Protein AF-A0A7S3SAH2-F1 (afdb_monomer)

Radius of gyration: 28.27 Å; Cα contacts (8 Å, |Δi|>4): 265; chains: 1; bounding box: 80×84×64 Å

pLDDT: mean 71.27, std 22.61, range [25.3, 98.31]

Foldseek 3Di:
DDDDDDDDPDPVPQQPQDAEEDQDVVVVVVCVVSNHHYDHDDPLDLVVCVVVVNQADQAAEAEDPDLVCQLVSLLSVCVSHVPHAYEYEDQALVSFVSSVVSPHPGYDHPVLVVQLVVCVVVVNPSDCVSSVVVSVVRDDDDDPDDDDDDDDDDDDDDDQDAPPDDPVVLCVLCVVLVHDSVVLSVVVVVLVVLVADPVQKRALVSVLVVCCVVVVDHDPVVVSVVVCVQQVPPPPRIHHSSSSCNVVSVVVVVVPDDDDDPDDDPDPDDDDDDDDDDDDD

Secondary structure (DSSP, 8-state):
------S---GGGTTTT--EEES-HHHHHHHHHTT--EEES-TT-HHHHHHTT-SS-S-EEE--SSHHHHHHHHHHHHHH-TTS-EEEEESSGGGHHHHHHTT-SEEEEHHHHHHHHHHHHTTS---HHHHHHHHHHTSPPPPP-------------------SS-HHHHHHHHHHHT--HHHHHHHHHHHHHT---TTSEEEHHHHHHHHHHHH-S---HHHHHHHHHHH-SSSSSEEEHHHHHHHHHHHHHHHSS------PPPP--------------

Nearest PDB structures (foldseek):
  3fwz-assembly1_B  TM=8.556E-01  e=2.792E-05  Escherichia coli K-12
  3l9x-assembly1_B  TM=7.958E-01  e=1.637E-05  Escherichia coli K-12
  3l9w-assembly1_B  TM=7.957E-01  e=4.230E-05  Escherichia coli K-12
  2fy8-assembly1_B  TM=7.472E-01  e=1.386E-04  Methanothermobacter thermautotrophicus
  2aef-assembly1_A  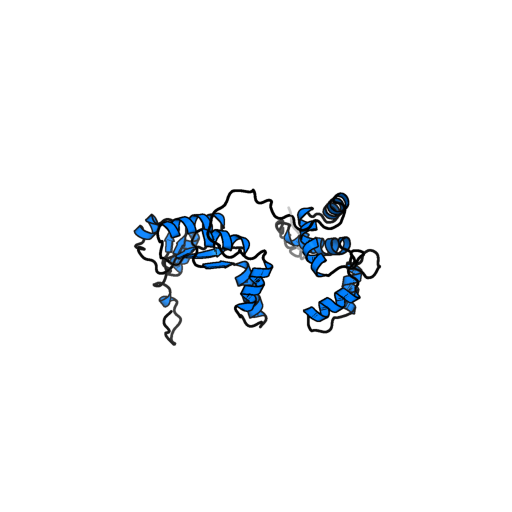TM=7.633E-01  e=3.581E-04  Methanothermobacter thermautotrophicus

Sequence (281 aa):
FAEEEEGGGGLAGWGTQFIAFDRNPSRIAVGLAKQVRVVY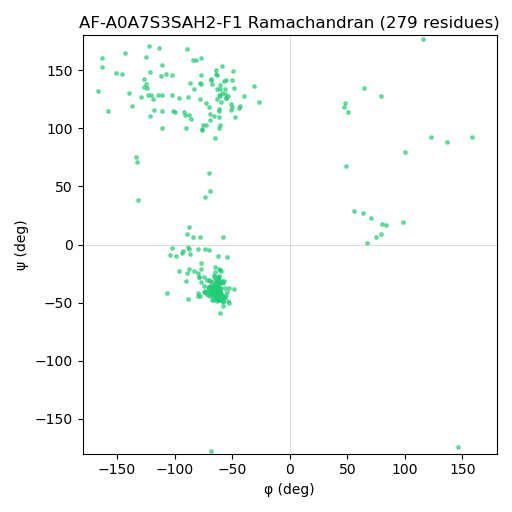GDGASPELLRAAGIVRPRAIVVTYANDKRCLESTERLRDAFPDVPIFVRARTALDAAPLMRAGATEVVVEAVEAAVRFASLLGSGGDGRARALLLRLQGPAPAPASAGGGRSRGVERGAGTLPPYPRAELEALAAQCGVTLADVCALYDGFAILEPNEDGEVGLGAIREKLSRVSGAPIDEAALEQWMAEADSDGDRSLSFFEYVRVESVLYAAEGSAPAAVAVPPSSATRREEAVQSTEP

Mean predicted aligned error: 18.2 Å

Structure (mmCIF, N/CA/C/O backbone):
data_AF-A0A7S3SAH2-F1
#
_entry.id   AF-A0A7S3SAH2-F1
#
loop_
_atom_site.group_PDB
_atom_site.id
_atom_site.type_symbol
_atom_site.label_atom_id
_atom_site.label_alt_id
_atom_site.label_comp_id
_atom_site.label_asym_id
_atom_site.label_entity_id
_atom_site.label_seq_id
_atom_site.pdbx_PDB_ins_code
_atom_site.Cartn_x
_atom_site.Cartn_y
_atom_site.Cartn_z
_atom_site.occupancy
_atom_site.B_iso_or_equiv
_atom_site.auth_seq_id
_atom_site.auth_comp_id
_atom_site.auth_asym_id
_atom_site.auth_atom_id
_atom_site.pdbx_PDB_model_num
ATOM 1 N N . PHE A 1 1 ? -20.136 11.330 3.770 1.00 26.58 1 PHE A N 1
ATOM 2 C CA . PHE A 1 1 ? -20.469 11.887 2.457 1.00 26.58 1 PHE A CA 1
ATOM 3 C C . PHE A 1 1 ? -21.973 12.037 2.389 1.00 26.58 1 PHE A C 1
ATOM 5 O O . PHE A 1 1 ? -22.676 11.059 2.185 1.00 26.58 1 PHE A O 1
ATOM 12 N N . ALA A 1 2 ? -22.434 13.231 2.733 1.00 25.30 2 ALA A N 1
ATOM 13 C CA . ALA A 1 2 ? -23.717 13.787 2.339 1.00 25.30 2 ALA A CA 1
ATOM 14 C C . ALA A 1 2 ? -23.347 15.142 1.721 1.00 25.30 2 ALA A C 1
ATOM 16 O O . ALA A 1 2 ? -22.425 15.790 2.226 1.00 25.30 2 ALA A O 1
ATOM 17 N N . GLU A 1 3 ? -23.948 15.455 0.581 1.00 39.16 3 GLU A N 1
ATOM 18 C CA . GLU A 1 3 ? -23.735 16.691 -0.168 1.00 39.16 3 GLU A CA 1
ATOM 19 C C . GLU A 1 3 ? -24.181 17.896 0.662 1.00 39.16 3 GLU A C 1
ATOM 21 O O . GLU A 1 3 ? -25.278 17.880 1.212 1.00 39.16 3 GLU A O 1
ATOM 26 N N . GLU A 1 4 ? -23.352 18.936 0.714 1.00 39.00 4 GLU A N 1
ATOM 27 C CA . GLU A 1 4 ? -23.806 20.307 0.942 1.00 39.00 4 GLU A CA 1
ATOM 28 C C . GLU A 1 4 ? -23.046 21.218 -0.030 1.00 39.00 4 GLU A C 1
ATOM 30 O O . GLU A 1 4 ? -21.811 21.255 -0.043 1.00 39.00 4 GLU A O 1
ATOM 35 N N . GLU A 1 5 ? -23.819 21.886 -0.888 1.00 41.16 5 GLU A N 1
ATOM 36 C CA . GLU A 1 5 ? -23.397 22.960 -1.782 1.00 41.16 5 GLU A CA 1
ATOM 37 C C . GLU A 1 5 ? -23.017 24.228 -0.999 1.00 41.16 5 GLU A C 1
ATOM 39 O O . GLU A 1 5 ? -23.665 24.603 -0.027 1.00 41.16 5 GLU A O 1
ATOM 44 N N . GLU A 1 6 ? -21.966 24.871 -1.512 1.00 44.59 6 GLU A N 1
ATOM 45 C CA . GLU A 1 6 ? -21.601 26.294 -1.464 1.00 44.59 6 GLU A CA 1
ATOM 46 C C . GLU A 1 6 ? -21.649 27.092 -0.145 1.00 44.59 6 GLU A C 1
ATOM 48 O O . GLU A 1 6 ? -22.694 27.459 0.382 1.00 44.59 6 GLU A O 1
ATOM 53 N N . GLY A 1 7 ? -20.463 27.586 0.248 1.00 38.12 7 GLY A N 1
ATOM 54 C CA . GLY A 1 7 ? -20.342 28.900 0.892 1.00 38.12 7 GLY A CA 1
ATOM 55 C C . GLY A 1 7 ? -19.403 28.963 2.096 1.00 38.12 7 GLY A C 1
ATOM 56 O O . GLY A 1 7 ? -19.841 28.874 3.235 1.00 38.12 7 GLY A O 1
ATOM 57 N N . GLY A 1 8 ? -18.111 29.223 1.852 1.00 31.89 8 GLY A N 1
ATOM 58 C CA . GLY A 1 8 ? -17.151 29.632 2.890 1.00 31.89 8 GLY A CA 1
ATOM 59 C C . GLY A 1 8 ? -16.253 28.503 3.398 1.00 31.89 8 GLY A C 1
ATOM 60 O O . GLY A 1 8 ? -16.473 27.952 4.471 1.00 31.89 8 GLY A O 1
ATOM 61 N N . GLY A 1 9 ? -15.201 28.180 2.637 1.00 36.69 9 GLY A N 1
ATOM 62 C CA . GLY A 1 9 ? -14.220 27.130 2.942 1.00 36.69 9 GLY A CA 1
ATOM 63 C C . GLY A 1 9 ? -13.300 27.448 4.126 1.00 36.69 9 GLY A C 1
ATOM 64 O O . GLY A 1 9 ? -12.086 27.544 3.971 1.00 36.69 9 GLY A O 1
ATOM 65 N N . GLY A 1 10 ? -13.870 27.616 5.317 1.00 37.12 10 GLY A N 1
ATOM 66 C CA . GLY A 1 10 ? -13.149 27.503 6.574 1.00 37.12 10 GLY A CA 1
ATOM 67 C C . GLY A 1 10 ? -12.944 26.028 6.914 1.00 37.12 10 GLY A C 1
ATOM 68 O O . GLY A 1 10 ? -13.856 25.215 6.789 1.00 37.12 10 GLY A O 1
ATOM 69 N N . LEU A 1 11 ? -11.759 25.678 7.413 1.00 46.66 11 LEU A N 1
ATOM 70 C CA . LEU A 1 11 ? -11.375 24.343 7.909 1.00 46.66 11 LEU A CA 1
ATOM 71 C C . LEU A 1 11 ? -12.264 23.803 9.063 1.00 46.66 11 LEU A C 1
ATOM 73 O O . LEU A 1 11 ? -11.990 22.737 9.611 1.00 46.66 11 LEU A O 1
ATOM 77 N N . ALA A 1 12 ? -13.347 24.505 9.410 1.00 42.00 12 ALA A N 1
ATOM 78 C CA . ALA A 1 12 ? -14.298 24.193 10.470 1.00 42.00 12 ALA A CA 1
ATOM 79 C C . ALA A 1 12 ? -15.094 22.889 10.245 1.00 42.00 12 ALA A C 1
ATOM 81 O O . ALA A 1 12 ? -15.605 22.326 11.209 1.00 42.00 12 ALA A O 1
ATOM 82 N N . GLY A 1 13 ? -15.173 22.370 9.012 1.00 42.19 13 GLY A N 1
ATOM 83 C CA . GLY A 1 13 ? -15.950 21.157 8.702 1.00 42.19 13 GLY A CA 1
ATOM 84 C C . GLY A 1 13 ? -15.271 19.819 9.043 1.00 42.19 13 GLY A C 1
ATOM 85 O O . GLY A 1 13 ? -15.948 18.818 9.271 1.00 42.19 13 GLY A O 1
ATOM 86 N N . TRP A 1 14 ? -13.936 19.772 9.109 1.00 43.66 14 TRP A N 1
ATOM 87 C CA . TRP A 1 14 ? -13.193 18.506 9.249 1.00 43.66 14 TRP A CA 1
ATOM 88 C C . TRP A 1 14 ? -12.962 18.087 10.706 1.00 43.66 14 TRP A C 1
ATOM 90 O O . TRP A 1 14 ? -12.802 16.896 10.989 1.00 43.66 14 TRP A O 1
ATOM 100 N N . GLY A 1 15 ? -12.971 19.048 11.640 1.00 46.56 15 GLY A N 1
ATOM 101 C CA . GLY A 1 15 ? -12.607 18.836 13.049 1.00 46.56 15 GLY A CA 1
ATOM 102 C C . GLY A 1 15 ? -13.469 17.797 13.776 1.00 46.56 15 GLY A C 1
ATOM 103 O O . GLY A 1 15 ? -13.015 17.164 14.730 1.00 46.56 15 GLY A O 1
ATOM 104 N N . THR A 1 16 ? -14.686 17.546 13.294 1.00 53.91 16 THR A N 1
ATOM 105 C CA . THR A 1 16 ? -15.662 16.648 13.928 1.00 53.91 16 THR A CA 1
ATOM 106 C C . THR A 1 16 ? -15.710 15.244 13.319 1.00 53.91 16 THR A C 1
ATOM 108 O O . THR A 1 16 ? -16.331 14.357 13.906 1.00 53.91 16 THR A O 1
ATOM 111 N N . GLN A 1 17 ? -15.050 14.991 12.181 1.00 75.19 17 GLN A N 1
ATOM 112 C CA . GLN A 1 17 ? -15.294 13.764 11.403 1.00 75.19 17 GLN A CA 1
ATOM 113 C C . GLN A 1 17 ? -14.315 12.615 11.674 1.00 75.19 17 GLN A C 1
ATOM 115 O O . GLN A 1 17 ? -14.682 11.456 11.494 1.00 75.19 17 GLN A O 1
ATOM 120 N N . PHE A 1 18 ? -13.110 12.898 12.174 1.00 86.81 18 PHE A N 1
ATOM 121 C CA . PHE A 1 18 ? -12.118 11.867 12.501 1.00 86.81 18 PHE A CA 1
ATOM 122 C C . PHE A 1 18 ? -11.324 12.212 13.767 1.00 86.81 18 PHE A C 1
ATOM 124 O O . PHE A 1 18 ? -11.391 13.339 14.262 1.00 86.81 18 PHE A O 1
ATOM 131 N N . ILE A 1 19 ? -10.626 11.215 14.314 1.00 91.81 19 ILE A N 1
ATOM 132 C CA . ILE A 1 19 ? -9.665 11.340 15.417 1.00 91.81 19 ILE A CA 1
ATOM 133 C C . ILE A 1 19 ? -8.393 10.634 14.951 1.00 91.81 19 ILE A C 1
ATOM 135 O O . ILE A 1 19 ? -8.466 9.484 14.519 1.00 91.81 19 ILE A O 1
ATOM 139 N N . ALA A 1 20 ? -7.249 11.312 15.011 1.00 93.56 20 ALA A N 1
ATOM 140 C CA . ALA A 1 20 ? -5.964 10.730 14.632 1.00 93.56 20 ALA A CA 1
ATOM 141 C C . ALA A 1 20 ? -5.140 10.342 15.867 1.00 93.56 20 ALA A C 1
ATOM 143 O O . ALA A 1 20 ? -5.171 11.026 16.888 1.00 93.56 20 ALA A O 1
ATOM 144 N N . PHE A 1 21 ? -4.372 9.263 15.748 1.00 95.00 21 PHE A N 1
ATOM 145 C CA . PHE A 1 21 ? -3.463 8.779 16.783 1.00 95.00 21 PHE A CA 1
ATOM 146 C C . PHE A 1 21 ? -2.045 8.768 16.226 1.00 95.00 21 PHE A C 1
ATOM 148 O O . PHE A 1 21 ? -1.811 8.209 15.155 1.00 95.00 21 PHE A O 1
ATOM 155 N N . ASP A 1 22 ? -1.097 9.369 16.940 1.00 93.62 22 ASP A N 1
ATOM 156 C CA . ASP A 1 22 ? 0.313 9.320 16.557 1.00 93.62 22 ASP A CA 1
ATOM 157 C C . ASP A 1 22 ? 1.206 9.283 17.808 1.00 93.62 22 ASP A C 1
ATOM 159 O O . ASP A 1 22 ? 0.885 9.853 18.853 1.00 93.62 22 ASP A O 1
ATOM 163 N N . ARG A 1 23 ? 2.343 8.590 17.704 1.00 90.38 23 ARG A N 1
ATOM 164 C CA . ARG A 1 23 ? 3.360 8.496 18.765 1.00 90.38 23 ARG A CA 1
ATOM 165 C C . ARG A 1 23 ? 4.444 9.562 18.631 1.00 90.38 23 ARG A C 1
ATOM 167 O O . ARG A 1 23 ? 5.314 9.647 19.487 1.00 90.38 23 ARG A O 1
ATOM 174 N N . ASN A 1 24 ? 4.422 10.355 17.564 1.00 88.88 24 ASN A N 1
ATOM 175 C CA . ASN A 1 24 ? 5.353 11.444 17.330 1.00 88.88 24 ASN A CA 1
ATOM 176 C C . ASN A 1 24 ? 4.787 12.758 17.913 1.00 88.88 24 ASN A C 1
ATOM 178 O O . ASN A 1 24 ? 3.835 13.310 17.348 1.00 88.88 24 ASN A O 1
ATOM 182 N N . PRO A 1 25 ? 5.383 13.310 18.990 1.00 86.31 25 PRO A N 1
ATOM 183 C CA . PRO A 1 25 ? 4.912 14.548 19.612 1.00 86.31 25 PRO A CA 1
ATOM 184 C C . PRO A 1 25 ? 4.872 15.741 18.651 1.00 86.31 25 PRO A C 1
ATOM 186 O O . PRO A 1 25 ? 3.974 16.575 18.746 1.00 86.31 25 PRO A O 1
ATOM 189 N N . SER A 1 26 ? 5.794 15.812 17.686 1.00 93.00 26 SER A N 1
ATOM 190 C CA . SER A 1 26 ? 5.818 16.886 16.689 1.00 93.00 26 SER A CA 1
ATOM 191 C C . SER A 1 26 ? 4.580 16.849 15.792 1.00 93.00 26 SER A C 1
ATOM 193 O O . SER A 1 26 ? 4.023 17.895 15.469 1.00 93.00 26 SER A O 1
ATOM 195 N N . ARG A 1 27 ? 4.091 15.656 15.428 1.00 88.12 27 ARG A N 1
ATOM 196 C CA . ARG A 1 27 ? 2.853 15.510 14.641 1.00 88.12 27 ARG A CA 1
ATOM 197 C C . ARG A 1 27 ? 1.612 15.865 15.455 1.00 88.12 27 ARG A C 1
ATOM 199 O O . ARG A 1 27 ? 0.703 16.493 14.920 1.00 88.12 27 ARG A O 1
ATOM 206 N N . ILE A 1 28 ? 1.606 15.533 16.748 1.00 89.69 28 ILE A N 1
ATOM 207 C CA . ILE A 1 28 ? 0.549 15.954 17.676 1.00 89.69 28 ILE A CA 1
ATOM 208 C C . ILE A 1 28 ? 0.497 17.482 17.776 1.00 89.69 28 ILE A C 1
ATOM 210 O O . ILE A 1 28 ? -0.573 18.060 17.611 1.00 89.69 28 ILE A O 1
ATOM 214 N N . ALA A 1 29 ? 1.643 18.146 17.956 1.00 86.94 29 ALA A N 1
ATOM 215 C CA . ALA A 1 29 ? 1.712 19.606 18.019 1.00 86.94 29 ALA A CA 1
ATOM 216 C C . ALA A 1 29 ? 1.156 20.272 16.746 1.00 86.94 29 ALA A C 1
ATOM 218 O O . ALA A 1 29 ? 0.353 21.200 16.837 1.00 86.94 29 ALA A O 1
ATOM 219 N N . VAL A 1 30 ? 1.513 19.755 15.562 1.00 88.69 30 VAL A N 1
ATOM 220 C CA . VAL A 1 30 ? 0.967 20.232 14.277 1.00 88.69 30 VAL A CA 1
ATOM 221 C C . VAL A 1 30 ? -0.547 20.016 14.192 1.00 88.69 30 VAL A C 1
ATOM 223 O O . VAL A 1 30 ? -1.261 20.904 13.729 1.00 88.69 30 VAL A O 1
ATOM 226 N N . GLY A 1 31 ? -1.049 18.860 14.632 1.00 86.94 31 GLY A N 1
ATOM 227 C CA . GLY A 1 31 ? -2.482 18.564 14.644 1.00 86.94 31 GLY A CA 1
ATOM 228 C C . GLY A 1 31 ? -3.271 19.513 15.544 1.00 86.94 31 GLY A C 1
ATOM 229 O O . GLY A 1 31 ? -4.264 20.088 15.102 1.00 86.94 31 GLY A O 1
ATOM 230 N N . LEU A 1 32 ? -2.783 19.745 16.766 1.00 86.69 32 LEU A N 1
ATOM 231 C CA . LEU A 1 32 ? -3.388 20.680 17.718 1.00 86.69 32 LEU A CA 1
ATOM 232 C C . LEU A 1 32 ? -3.401 22.115 17.180 1.00 86.69 32 LEU A C 1
ATOM 234 O O . LEU A 1 32 ? -4.435 22.777 17.240 1.00 86.69 32 LEU A O 1
ATOM 238 N N . ALA A 1 33 ? -2.293 22.575 16.588 1.00 88.50 33 ALA A N 1
ATOM 239 C CA . ALA A 1 33 ? -2.210 23.899 15.966 1.00 88.50 33 ALA A CA 1
ATOM 240 C C . ALA A 1 33 ? -3.206 24.070 14.804 1.00 88.50 33 ALA A C 1
ATOM 242 O O . ALA A 1 33 ? -3.699 25.168 14.564 1.00 88.50 33 ALA A O 1
ATOM 243 N N . LYS A 1 34 ? -3.532 22.976 14.105 1.00 86.56 34 LYS A N 1
ATOM 244 C CA . LYS A 1 34 ? -4.534 22.929 13.030 1.00 86.56 34 LYS A CA 1
ATOM 245 C C . LYS A 1 34 ? -5.954 22.624 13.525 1.00 86.56 34 LYS A C 1
ATOM 247 O O . LYS A 1 34 ? -6.825 22.366 12.700 1.00 86.56 34 LYS A O 1
ATOM 252 N N . GLN A 1 35 ? -6.187 22.619 14.842 1.00 86.19 35 GLN A N 1
ATOM 253 C CA . GLN A 1 35 ? -7.480 22.299 15.464 1.00 86.19 35 GLN A CA 1
ATOM 254 C C . GLN A 1 35 ? -8.036 20.918 15.051 1.00 86.19 35 GLN A C 1
ATOM 256 O O . GLN A 1 35 ? -9.245 20.693 15.031 1.00 86.19 35 GLN A O 1
ATOM 261 N N . VAL A 1 36 ? -7.148 19.971 14.732 1.00 85.94 36 VAL A N 1
ATOM 262 C CA . VAL A 1 36 ? -7.496 18.576 14.436 1.00 85.94 36 VAL A CA 1
ATOM 263 C C . VAL A 1 36 ? -7.556 17.789 15.744 1.00 85.94 36 VAL A C 1
ATOM 265 O O . VAL A 1 36 ? -6.687 17.932 16.605 1.00 85.94 36 VAL A O 1
ATOM 268 N N . ARG A 1 37 ? -8.549 16.904 15.890 1.00 88.50 37 ARG A N 1
ATOM 269 C CA . ARG A 1 37 ? -8.613 15.976 17.028 1.00 88.50 37 ARG A CA 1
ATOM 270 C C . ARG A 1 37 ? -7.503 14.936 16.919 1.00 88.50 37 ARG A C 1
ATOM 272 O O . ARG A 1 37 ? -7.576 14.022 16.096 1.00 88.50 37 ARG A O 1
ATOM 279 N N . VAL A 1 38 ? -6.491 15.076 17.766 1.00 91.69 38 VAL A N 1
ATOM 280 C CA . VAL A 1 38 ? -5.330 14.186 17.819 1.00 91.69 38 VAL A CA 1
ATOM 281 C C . VAL A 1 38 ? -5.120 13.649 19.231 1.00 91.69 38 VAL A C 1
ATOM 283 O O . VAL A 1 38 ? -5.313 14.366 20.210 1.00 91.69 38 VAL A O 1
ATOM 286 N N . VAL A 1 39 ? -4.713 12.388 19.334 1.00 91.75 39 VAL A N 1
ATOM 287 C CA . VAL A 1 39 ? -4.394 11.715 20.595 1.00 91.75 39 VAL A CA 1
ATOM 288 C C . VAL A 1 39 ? -2.966 11.193 20.516 1.00 91.75 39 VAL A C 1
ATOM 290 O O . VAL A 1 39 ? -2.593 10.501 19.567 1.00 91.75 39 VAL A O 1
ATOM 293 N N . TYR A 1 40 ? -2.157 11.525 21.520 1.00 93.56 40 TYR A N 1
ATOM 294 C CA . TYR A 1 40 ? -0.822 10.958 21.644 1.00 93.56 40 TYR A CA 1
ATOM 295 C C . TYR A 1 40 ? -0.917 9.495 22.084 1.00 93.56 40 TYR A C 1
ATOM 297 O O . TYR A 1 40 ? -1.471 9.197 23.143 1.00 93.56 40 TYR A O 1
ATOM 305 N N . GLY A 1 41 ? -0.359 8.588 21.285 1.00 91.62 41 GLY A N 1
ATOM 306 C CA . GLY A 1 41 ? -0.296 7.169 21.616 1.00 91.62 41 GLY A CA 1
ATOM 307 C C . GLY A 1 41 ? -0.398 6.251 20.405 1.00 91.62 41 GLY A C 1
ATOM 308 O O . GLY A 1 41 ? -0.361 6.678 19.251 1.00 91.62 41 GLY A O 1
ATOM 309 N N . ASP A 1 42 ? -0.471 4.952 20.677 1.00 92.69 42 ASP A N 1
ATOM 310 C CA . ASP A 1 42 ? -0.536 3.931 19.640 1.00 92.69 42 ASP A CA 1
ATOM 311 C C . ASP A 1 42 ? -1.974 3.694 19.163 1.00 92.69 42 ASP A C 1
ATOM 313 O O . ASP A 1 42 ? -2.772 3.075 19.864 1.00 92.69 42 ASP A O 1
ATOM 317 N N . GLY A 1 43 ? -2.285 4.136 17.942 1.00 94.12 43 GLY A N 1
ATOM 318 C CA . GLY A 1 43 ? -3.605 3.957 17.321 1.00 94.12 43 GLY A CA 1
ATOM 319 C C . GLY A 1 43 ? -4.021 2.502 17.083 1.00 94.12 43 GLY A C 1
ATOM 320 O O . GLY A 1 43 ? -5.177 2.246 16.769 1.00 94.12 43 GLY A O 1
ATOM 321 N N . ALA A 1 44 ? -3.105 1.548 17.254 1.00 95.56 44 ALA A N 1
ATOM 322 C CA . ALA A 1 44 ? -3.386 0.121 17.195 1.00 95.56 44 ALA A CA 1
ATOM 323 C C . ALA A 1 44 ? -3.806 -0.482 18.548 1.00 95.56 44 ALA A C 1
ATOM 325 O O . ALA A 1 44 ? -4.078 -1.677 18.600 1.00 95.56 44 ALA A O 1
ATOM 326 N N . SER A 1 45 ? -3.846 0.291 19.646 1.00 95.62 45 SER A N 1
ATOM 327 C CA . SER A 1 45 ? -4.294 -0.190 20.963 1.00 95.62 45 SER A CA 1
ATOM 328 C C . SER A 1 45 ? -5.813 -0.044 21.118 1.00 95.62 45 SER A C 1
ATOM 330 O O . SER A 1 45 ? -6.306 1.077 21.271 1.00 95.62 45 SER A O 1
ATOM 332 N N . PRO A 1 46 ? -6.578 -1.153 21.168 1.00 92.44 46 PRO A N 1
ATOM 333 C CA . PRO A 1 46 ? -8.016 -1.097 21.416 1.00 92.44 46 PRO A CA 1
ATOM 334 C C . PRO A 1 46 ? -8.358 -0.448 22.759 1.00 92.44 46 PRO A C 1
ATOM 336 O O . PRO A 1 46 ? -9.384 0.214 22.889 1.00 92.44 46 PRO A O 1
ATOM 339 N N . GLU A 1 47 ? -7.494 -0.616 23.761 1.00 94.19 47 GLU A N 1
ATOM 340 C CA . GLU A 1 47 ? -7.638 -0.007 25.082 1.00 94.19 47 GLU A CA 1
ATOM 341 C C . GLU A 1 47 ? -7.561 1.518 24.992 1.00 94.19 47 GLU A C 1
ATOM 343 O O . GLU A 1 47 ? -8.423 2.205 25.539 1.00 94.19 47 GLU A O 1
ATOM 348 N N . LEU A 1 48 ? -6.579 2.046 24.250 1.00 92.19 48 LEU A N 1
ATOM 349 C CA . LEU A 1 48 ? -6.438 3.483 24.023 1.00 92.19 48 LEU A CA 1
ATOM 350 C C . LEU A 1 48 ? -7.609 4.046 23.212 1.00 92.19 48 LEU A C 1
ATOM 352 O O . LEU A 1 48 ? -8.121 5.113 23.543 1.00 92.19 48 LEU A O 1
ATOM 356 N N . LEU A 1 49 ? -8.068 3.326 22.185 1.00 91.56 49 LEU A N 1
ATOM 357 C CA . LEU A 1 49 ? -9.237 3.723 21.395 1.00 91.56 49 LEU A CA 1
ATOM 358 C C . LEU A 1 49 ? -10.486 3.831 22.283 1.00 91.56 49 LEU A C 1
ATOM 360 O O . LEU A 1 49 ? -11.172 4.852 22.252 1.00 91.56 49 LEU A O 1
ATOM 364 N N . ARG A 1 50 ? -10.739 2.834 23.141 1.00 91.19 50 ARG A N 1
ATOM 365 C CA . ARG A 1 50 ? -11.856 2.864 24.102 1.00 91.19 50 ARG A CA 1
ATOM 366 C C . ARG A 1 50 ? -11.708 3.989 25.124 1.00 91.19 50 ARG A C 1
ATOM 368 O O . ARG A 1 50 ? -12.689 4.673 25.401 1.00 91.19 50 ARG A O 1
ATOM 375 N N . ALA A 1 51 ? -10.501 4.214 25.647 1.00 89.50 51 ALA A N 1
ATOM 376 C CA . ALA A 1 51 ? -10.215 5.317 26.566 1.00 89.50 51 ALA A CA 1
ATOM 377 C C . ALA A 1 51 ? -10.439 6.692 25.911 1.00 89.50 51 ALA A C 1
ATOM 379 O O . ALA A 1 51 ? -10.891 7.624 26.570 1.00 89.50 51 ALA A O 1
ATOM 380 N N . ALA A 1 52 ? -10.206 6.800 24.601 1.00 85.62 52 ALA A N 1
ATOM 381 C CA . ALA A 1 52 ? -10.536 7.971 23.791 1.00 85.62 52 ALA A CA 1
ATOM 382 C C . ALA A 1 52 ? -12.036 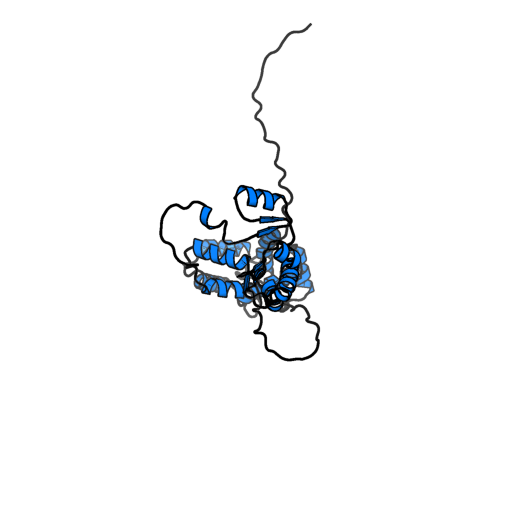8.068 23.422 1.00 85.62 52 ALA A C 1
ATOM 384 O O . ALA A 1 52 ? -12.420 8.926 22.628 1.00 85.62 52 ALA A O 1
ATOM 385 N N . GLY A 1 53 ? -12.893 7.195 23.967 1.00 88.12 53 GLY A N 1
ATOM 386 C CA . GLY A 1 53 ? -14.337 7.167 23.711 1.00 88.12 53 GLY A CA 1
ATOM 387 C C . GLY A 1 53 ? -14.738 6.502 22.390 1.00 88.12 53 GLY A C 1
ATOM 388 O O . GLY A 1 53 ? -15.902 6.568 21.992 1.00 88.12 53 GLY A O 1
ATOM 389 N N . ILE A 1 54 ? -13.805 5.848 21.693 1.00 90.25 54 ILE A N 1
ATOM 390 C CA . ILE A 1 54 ? -14.052 5.184 20.411 1.00 90.25 54 ILE A CA 1
ATOM 391 C C . ILE A 1 54 ? -14.471 3.737 20.673 1.00 90.25 54 ILE A C 1
ATOM 393 O O . ILE A 1 54 ? -13.645 2.865 20.929 1.00 90.25 54 ILE A O 1
ATOM 397 N N . VAL A 1 55 ? -15.779 3.485 20.601 1.00 88.31 55 VAL A N 1
ATOM 398 C CA . VAL A 1 55 ? -16.360 2.151 20.853 1.00 88.31 55 VAL A CA 1
ATOM 399 C C . VAL A 1 55 ? -16.820 1.468 19.565 1.00 88.31 55 VAL A C 1
ATOM 401 O O . VAL A 1 55 ? -16.590 0.279 19.383 1.00 88.31 55 VAL A O 1
ATOM 404 N N . ARG A 1 56 ? -17.460 2.213 18.656 1.00 89.38 56 ARG A N 1
ATOM 405 C CA . ARG A 1 56 ? -17.943 1.718 17.355 1.00 89.38 56 ARG A CA 1
ATOM 406 C C . ARG A 1 56 ? -17.551 2.693 16.241 1.00 89.38 56 ARG A C 1
ATOM 408 O O . ARG A 1 56 ? -18.390 3.483 15.804 1.00 89.38 56 ARG A O 1
ATOM 415 N N . PRO A 1 57 ? -16.270 2.714 15.834 1.00 93.12 57 PRO A N 1
ATOM 416 C CA . PRO A 1 57 ? -15.836 3.561 14.731 1.00 93.12 57 PRO A CA 1
ATOM 417 C C . PRO A 1 57 ? -16.533 3.144 13.430 1.00 93.12 57 PRO A C 1
ATOM 419 O O . PRO A 1 57 ? -16.791 1.966 13.201 1.00 93.12 57 PRO A O 1
ATOM 422 N N . ARG A 1 58 ? -16.833 4.116 12.560 1.00 94.25 58 ARG A N 1
ATOM 423 C CA . ARG A 1 58 ? -17.429 3.846 11.237 1.00 94.25 58 ARG A CA 1
ATOM 424 C C . ARG A 1 58 ? -16.453 3.169 10.277 1.00 94.25 58 ARG A C 1
ATOM 426 O O . ARG A 1 58 ? -16.882 2.462 9.376 1.00 94.25 58 ARG A O 1
ATOM 433 N N . ALA A 1 59 ? -15.170 3.458 10.445 1.00 96.56 59 ALA A N 1
ATOM 434 C CA . ALA A 1 59 ? -14.056 2.894 9.706 1.00 96.56 59 ALA A CA 1
ATOM 435 C C . ALA A 1 59 ? -12.767 3.175 10.484 1.00 96.56 59 ALA A C 1
ATOM 437 O O . ALA A 1 59 ? -12.724 4.093 11.311 1.00 96.56 59 ALA A O 1
ATOM 438 N N . ILE A 1 60 ? -11.720 2.413 10.192 1.00 97.62 60 ILE A N 1
ATOM 439 C CA . ILE A 1 60 ? -10.373 2.619 10.719 1.00 97.62 60 ILE A CA 1
ATOM 440 C C . ILE A 1 60 ? -9.415 2.735 9.536 1.00 97.62 60 ILE A C 1
ATOM 442 O O . ILE A 1 60 ? -9.525 1.981 8.573 1.00 97.62 60 ILE A O 1
ATOM 446 N N . VAL A 1 61 ? -8.478 3.681 9.609 1.00 97.69 61 VAL A N 1
ATOM 447 C CA . VAL A 1 61 ? -7.436 3.863 8.594 1.00 97.69 61 VAL A CA 1
ATOM 448 C C . VAL A 1 61 ? -6.071 3.658 9.244 1.00 97.69 61 VAL A C 1
ATOM 450 O O . VAL A 1 61 ? -5.752 4.311 10.236 1.00 97.69 61 VAL A O 1
ATOM 453 N N . VAL A 1 62 ? -5.267 2.751 8.690 1.00 97.88 62 VAL A N 1
ATOM 454 C CA . VAL A 1 62 ? -3.935 2.395 9.194 1.00 97.88 62 VAL A CA 1
ATOM 455 C C . VAL A 1 62 ? -2.875 2.893 8.214 1.00 97.88 62 VAL A C 1
ATOM 457 O O . VAL A 1 62 ? -2.791 2.423 7.082 1.00 97.88 62 VAL A O 1
ATOM 460 N N . THR A 1 63 ? -2.048 3.849 8.646 1.00 95.81 63 THR A N 1
ATOM 461 C CA . THR A 1 63 ? -1.068 4.534 7.779 1.00 95.81 63 THR A CA 1
ATOM 462 C C . THR A 1 63 ? 0.332 4.600 8.391 1.00 95.81 63 THR A C 1
ATOM 464 O O . THR A 1 63 ? 1.026 5.613 8.275 1.00 95.81 63 THR A O 1
ATOM 467 N N . TYR A 1 64 ? 0.768 3.544 9.082 1.00 94.44 64 TYR A N 1
ATOM 468 C CA . TYR A 1 64 ? 2.133 3.504 9.606 1.00 94.44 64 TYR A CA 1
ATOM 469 C C . TYR A 1 64 ? 3.162 3.509 8.461 1.00 94.44 64 TYR A C 1
ATOM 471 O O . TYR A 1 64 ? 2.919 3.031 7.352 1.00 94.44 64 TYR A O 1
ATOM 479 N N . ALA A 1 65 ? 4.342 4.073 8.735 1.00 89.12 65 ALA A N 1
ATOM 480 C CA . ALA A 1 65 ? 5.439 4.105 7.767 1.00 89.12 65 ALA A CA 1
ATOM 481 C C . ALA A 1 65 ? 6.035 2.707 7.513 1.00 89.12 65 ALA A C 1
ATOM 483 O O . ALA A 1 65 ? 6.526 2.427 6.423 1.00 89.12 65 ALA A O 1
ATOM 484 N N . ASN A 1 66 ? 6.008 1.847 8.533 1.00 90.94 66 ASN A N 1
ATOM 485 C CA . ASN A 1 66 ? 6.584 0.509 8.516 1.00 90.94 66 ASN A CA 1
ATOM 486 C C . ASN A 1 66 ? 5.515 -0.541 8.172 1.00 90.94 66 ASN A C 1
ATOM 488 O O . ASN A 1 66 ? 4.505 -0.632 8.871 1.00 90.94 66 ASN A O 1
ATOM 492 N N . ASP A 1 67 ? 5.773 -1.365 7.157 1.00 89.31 67 ASP A N 1
ATOM 493 C CA . ASP A 1 67 ? 4.786 -2.314 6.624 1.00 89.31 67 ASP A CA 1
ATOM 494 C C . ASP A 1 67 ? 4.478 -3.457 7.607 1.00 89.31 67 ASP A C 1
ATOM 496 O O . ASP A 1 67 ? 3.318 -3.831 7.784 1.00 89.31 67 ASP A O 1
ATOM 500 N N . LYS A 1 68 ? 5.481 -3.935 8.366 1.00 92.44 68 LYS A N 1
ATOM 501 C CA . LYS A 1 68 ? 5.257 -4.912 9.452 1.00 92.44 68 LYS A CA 1
ATOM 502 C C . LYS A 1 68 ? 4.339 -4.341 10.526 1.00 92.44 68 LYS A C 1
ATOM 504 O O . LYS A 1 68 ? 3.495 -5.054 11.060 1.00 92.44 68 LYS A O 1
ATOM 509 N N . ARG A 1 69 ? 4.483 -3.046 10.828 1.00 94.69 69 ARG A N 1
ATOM 510 C CA . ARG A 1 69 ? 3.617 -2.373 11.795 1.00 94.69 69 ARG A CA 1
ATOM 511 C C . ARG A 1 69 ? 2.194 -2.241 11.272 1.00 94.69 69 ARG A C 1
ATOM 513 O O . ARG A 1 69 ? 1.270 -2.426 12.057 1.00 94.69 69 ARG A O 1
ATOM 520 N N . CYS A 1 70 ? 2.008 -1.938 9.987 1.00 96.12 70 CYS A N 1
ATOM 521 C CA . CYS A 1 70 ? 0.685 -1.962 9.362 1.00 96.12 70 CYS A CA 1
ATOM 522 C C . CYS A 1 70 ? 0.030 -3.340 9.509 1.00 96.12 70 CYS A C 1
ATOM 524 O O . CYS A 1 70 ? -1.126 -3.396 9.919 1.00 96.12 70 CYS A O 1
ATOM 526 N N . LEU A 1 71 ? 0.768 -4.425 9.257 1.00 96.25 71 LEU A N 1
ATOM 527 C CA . LEU A 1 71 ? 0.263 -5.793 9.392 1.00 96.25 71 LEU A CA 1
ATOM 528 C C . LEU A 1 71 ? -0.180 -6.114 10.827 1.00 96.25 71 LEU A C 1
ATOM 530 O O . LEU A 1 71 ? -1.361 -6.361 11.047 1.00 96.25 71 LEU A O 1
ATOM 534 N N . GLU A 1 72 ? 0.727 -5.996 11.802 1.00 97.25 72 GLU A N 1
ATOM 535 C CA . GLU A 1 72 ? 0.450 -6.254 13.230 1.00 97.25 72 GLU A CA 1
ATOM 536 C C . GLU A 1 72 ? -0.737 -5.419 13.737 1.00 97.25 72 GLU A C 1
ATOM 538 O O . GLU A 1 72 ? -1.598 -5.886 14.483 1.00 97.25 72 GLU A O 1
ATOM 543 N N . SER A 1 73 ? -0.793 -4.154 13.314 1.00 97.69 73 SER A N 1
ATOM 544 C CA . SER A 1 73 ? -1.853 -3.239 13.731 1.00 97.69 73 SER A CA 1
ATOM 545 C C . SER A 1 73 ? -3.191 -3.624 13.109 1.00 97.69 73 SER A C 1
ATOM 547 O O . SER A 1 73 ? -4.212 -3.531 13.779 1.00 97.69 73 SER A O 1
ATOM 549 N N . THR A 1 74 ? -3.194 -4.071 11.851 1.00 98.31 74 THR A N 1
ATOM 550 C CA . THR A 1 74 ? -4.404 -4.524 11.152 1.00 98.31 74 THR A CA 1
ATOM 551 C C . THR A 1 74 ? -4.988 -5.759 11.825 1.00 98.31 74 THR A C 1
ATOM 553 O O . THR A 1 74 ? -6.180 -5.753 12.115 1.00 98.31 74 THR A O 1
ATOM 556 N N . GLU A 1 75 ? -4.158 -6.755 12.151 1.00 98.12 75 GLU A N 1
ATOM 557 C CA . GLU A 1 75 ? -4.586 -7.968 12.868 1.00 98.12 75 GLU A CA 1
ATOM 558 C C . GLU A 1 75 ? -5.223 -7.601 14.213 1.00 98.12 75 GLU A C 1
ATOM 560 O O . GLU A 1 75 ? -6.385 -7.912 14.475 1.00 98.12 75 GLU A O 1
ATOM 565 N N . ARG A 1 76 ? -4.509 -6.813 15.028 1.00 97.94 76 ARG A N 1
ATOM 566 C CA . ARG A 1 76 ? -4.989 -6.392 16.350 1.00 97.94 76 ARG A CA 1
ATOM 567 C C . ARG A 1 76 ? -6.283 -5.576 16.288 1.00 97.94 76 ARG A C 1
ATOM 569 O O . ARG A 1 76 ? -7.147 -5.710 17.156 1.00 97.94 76 ARG A O 1
ATOM 576 N N . LEU A 1 77 ? -6.415 -4.699 15.294 1.00 97.81 77 LEU A N 1
ATOM 577 C CA . LEU A 1 77 ? -7.611 -3.878 15.111 1.00 97.81 77 LEU A CA 1
ATOM 578 C C . LEU A 1 77 ? -8.783 -4.699 14.567 1.00 97.81 77 LEU A C 1
ATOM 580 O O . LEU A 1 77 ? -9.911 -4.459 14.994 1.00 97.81 77 LEU A O 1
ATOM 584 N N . ARG A 1 78 ? -8.544 -5.680 13.689 1.00 98.06 78 ARG A N 1
ATOM 585 C CA . ARG A 1 78 ? -9.583 -6.603 13.216 1.00 98.06 78 ARG A CA 1
ATOM 586 C C . ARG A 1 78 ? -10.117 -7.462 14.359 1.00 98.06 78 ARG A C 1
ATOM 588 O O . ARG A 1 78 ? -11.333 -7.571 14.486 1.00 98.06 78 ARG A O 1
ATOM 595 N N . ASP A 1 79 ? -9.243 -7.984 15.219 1.00 97.31 79 ASP A N 1
ATOM 596 C CA . ASP A 1 79 ? -9.645 -8.763 16.399 1.00 97.31 79 ASP A CA 1
ATOM 597 C C . ASP A 1 79 ? -10.533 -7.947 17.349 1.00 97.31 79 ASP A C 1
ATOM 599 O O . ASP A 1 79 ? -11.534 -8.435 17.875 1.00 97.31 79 ASP A O 1
ATOM 603 N N . ALA A 1 80 ? -10.185 -6.677 17.566 1.00 96.38 80 ALA A N 1
ATOM 604 C CA . ALA A 1 80 ? -10.932 -5.796 18.456 1.00 96.38 80 ALA A CA 1
ATOM 605 C C . ALA A 1 80 ? -12.219 -5.228 17.841 1.00 96.38 80 ALA A C 1
ATOM 607 O O . ALA A 1 80 ? -13.153 -4.904 18.580 1.00 96.38 80 ALA A O 1
ATOM 608 N N . PHE A 1 81 ? -12.264 -5.087 16.515 1.00 96.25 81 PHE A N 1
ATOM 609 C CA . PHE A 1 81 ? -13.375 -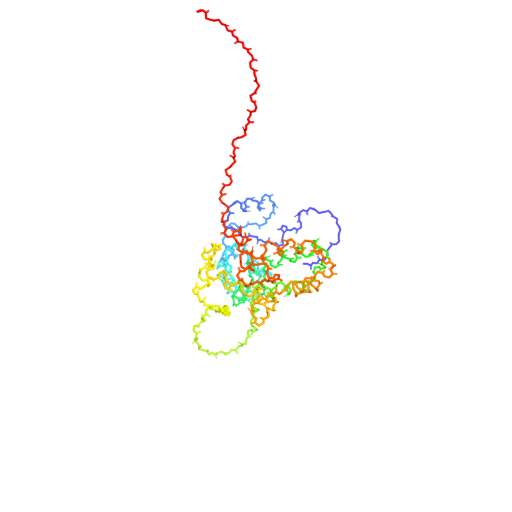4.500 15.770 1.00 96.25 81 PHE A CA 1
ATOM 610 C C . PHE A 1 81 ? -13.764 -5.379 14.560 1.00 96.25 81 PHE A C 1
ATOM 612 O O . PHE A 1 81 ? -13.555 -4.969 13.412 1.00 96.25 81 PHE A O 1
ATOM 619 N N . PRO A 1 82 ? -14.372 -6.563 14.785 1.00 96.06 82 PRO A N 1
ATOM 620 C CA . PRO A 1 82 ? -14.594 -7.569 13.739 1.00 96.06 82 PRO A CA 1
ATOM 621 C C . PRO A 1 82 ? -15.421 -7.096 12.544 1.00 96.06 82 PRO A C 1
ATOM 623 O O . PRO A 1 82 ? -15.144 -7.514 11.424 1.00 96.06 82 PRO A O 1
ATOM 626 N N . ASP A 1 83 ? -16.368 -6.179 12.755 1.00 95.31 83 ASP A N 1
ATOM 627 C CA . ASP A 1 83 ? -17.300 -5.711 11.717 1.00 95.31 83 ASP A CA 1
ATOM 628 C C . ASP A 1 83 ? -16.936 -4.338 11.132 1.00 95.31 83 ASP A C 1
ATOM 630 O O . ASP A 1 83 ? -17.613 -3.830 10.238 1.00 95.31 83 ASP A O 1
ATOM 634 N N . VAL A 1 84 ? -15.883 -3.690 11.639 1.00 96.50 84 VAL A N 1
ATOM 635 C CA . VAL A 1 84 ? -15.525 -2.335 11.203 1.00 96.50 84 VAL A CA 1
ATOM 636 C C . VAL A 1 84 ? -14.698 -2.399 9.913 1.00 96.50 84 VAL A C 1
ATOM 638 O O . VAL A 1 84 ? -13.751 -3.186 9.837 1.00 96.50 84 VAL A O 1
ATOM 641 N N . PRO A 1 85 ? -14.991 -1.575 8.892 1.00 97.75 85 PRO A N 1
ATOM 642 C CA . PRO A 1 85 ? -14.126 -1.446 7.725 1.00 97.75 85 PRO A CA 1
ATOM 643 C C . PRO A 1 85 ? -12.727 -0.948 8.106 1.00 97.75 85 PRO A C 1
ATOM 645 O O . PRO A 1 85 ? -12.596 0.078 8.778 1.00 97.75 85 PRO A O 1
ATOM 648 N N . ILE A 1 86 ? -11.683 -1.656 7.668 1.00 98.12 86 ILE A N 1
ATOM 649 C CA . ILE A 1 86 ? -10.282 -1.288 7.927 1.00 98.12 86 ILE A CA 1
ATOM 650 C C . ILE A 1 86 ? -9.589 -1.017 6.592 1.00 98.12 86 ILE A C 1
ATOM 652 O O . ILE A 1 86 ? -9.437 -1.921 5.776 1.00 98.12 86 ILE A O 1
ATOM 656 N N . PHE A 1 87 ? -9.153 0.220 6.381 1.00 98.12 87 PHE A N 1
ATOM 657 C CA . PHE A 1 87 ? -8.404 0.646 5.202 1.00 98.12 87 PHE A CA 1
ATOM 658 C C . PHE A 1 87 ? -6.929 0.761 5.558 1.00 98.12 87 PHE A C 1
ATOM 660 O O . PHE A 1 87 ? -6.581 1.417 6.542 1.00 98.12 87 PHE A O 1
ATOM 667 N N . VAL A 1 88 ? -6.049 0.141 4.777 1.00 97.88 88 VAL A N 1
ATOM 668 C CA . VAL A 1 88 ? -4.622 0.093 5.118 1.00 97.88 88 VAL A CA 1
ATOM 669 C C . VAL A 1 88 ? -3.774 0.653 3.993 1.00 97.88 88 VAL A C 1
ATOM 671 O O . VAL A 1 88 ? -3.967 0.324 2.826 1.00 97.88 88 VAL A O 1
ATOM 674 N N . ARG A 1 89 ? -2.802 1.490 4.354 1.00 95.94 89 ARG A N 1
ATOM 675 C CA . ARG A 1 89 ? -1.755 1.940 3.442 1.00 95.94 89 ARG A CA 1
ATOM 676 C C . ARG A 1 89 ? -0.706 0.843 3.278 1.00 95.94 89 ARG A C 1
ATOM 678 O O . ARG A 1 89 ? -0.095 0.427 4.263 1.00 95.94 89 ARG A O 1
ATOM 685 N N . ALA A 1 90 ? -0.457 0.457 2.036 1.00 92.19 90 ALA A N 1
ATOM 686 C CA . ALA A 1 90 ? 0.685 -0.341 1.617 1.00 92.19 90 ALA A CA 1
ATOM 687 C C . ALA A 1 90 ? 1.668 0.532 0.841 1.00 92.19 90 ALA A C 1
ATOM 689 O O . ALA A 1 90 ? 1.263 1.444 0.118 1.00 92.19 90 ALA A O 1
ATOM 690 N N . ARG A 1 91 ? 2.961 0.241 0.964 1.00 86.69 91 ARG A N 1
ATOM 691 C CA . ARG A 1 91 ? 3.980 0.906 0.151 1.00 86.69 91 ARG A CA 1
ATOM 692 C C . ARG A 1 91 ? 4.015 0.332 -1.261 1.00 86.69 91 ARG A C 1
ATOM 694 O O . ARG A 1 91 ? 4.047 1.088 -2.229 1.00 86.69 91 ARG A O 1
ATOM 701 N N . THR A 1 92 ? 3.970 -0.995 -1.364 1.00 82.75 92 THR A N 1
ATOM 702 C CA . THR A 1 92 ? 4.066 -1.736 -2.626 1.00 82.75 92 THR A CA 1
ATOM 703 C C . THR A 1 92 ? 2.877 -2.676 -2.815 1.00 82.75 92 THR A C 1
ATOM 705 O O . THR A 1 92 ? 2.188 -3.027 -1.854 1.00 82.75 92 THR A O 1
ATOM 708 N N . ALA A 1 93 ? 2.629 -3.119 -4.050 1.00 82.38 93 ALA A N 1
ATOM 709 C CA . ALA A 1 93 ? 1.575 -4.096 -4.327 1.00 82.38 93 ALA A CA 1
ATOM 710 C C . ALA A 1 93 ? 1.804 -5.449 -3.621 1.00 82.38 93 ALA A C 1
ATOM 712 O O . ALA A 1 93 ? 0.838 -6.132 -3.276 1.00 82.38 93 ALA A O 1
ATOM 713 N N . LEU A 1 94 ? 3.063 -5.811 -3.340 1.00 83.12 94 LEU A N 1
ATOM 714 C CA . LEU A 1 94 ? 3.428 -7.055 -2.648 1.00 83.12 94 LEU A CA 1
ATOM 715 C C . LEU A 1 94 ? 2.885 -7.109 -1.210 1.00 83.12 94 LEU A C 1
ATOM 717 O O . LEU A 1 94 ? 2.549 -8.185 -0.710 1.00 83.12 94 LEU A O 1
ATOM 721 N N . ASP A 1 95 ? 2.743 -5.953 -0.560 1.00 84.38 95 ASP A N 1
ATOM 722 C CA . ASP A 1 95 ? 2.253 -5.853 0.819 1.00 84.38 95 ASP A CA 1
ATOM 723 C C . ASP A 1 95 ? 0.728 -6.020 0.916 1.00 84.38 95 ASP A C 1
ATOM 725 O O . ASP A 1 95 ? 0.192 -6.293 1.993 1.00 84.38 95 ASP A O 1
ATOM 729 N N . ALA A 1 96 ? 0.005 -5.897 -0.203 1.00 87.38 96 ALA A N 1
ATOM 730 C CA . ALA A 1 96 ? -1.452 -5.901 -0.196 1.00 87.38 96 ALA A CA 1
ATOM 731 C C . ALA A 1 96 ? -2.040 -7.256 0.213 1.00 87.38 96 ALA A C 1
ATOM 733 O O . ALA A 1 96 ? -2.950 -7.313 1.038 1.00 87.38 96 ALA A O 1
ATOM 734 N N . ALA A 1 97 ? -1.507 -8.364 -0.308 1.00 88.12 97 ALA A N 1
ATOM 735 C CA . ALA A 1 97 ? -2.061 -9.689 -0.029 1.00 88.12 97 ALA A CA 1
ATOM 736 C C . ALA A 1 97 ? -1.926 -10.112 1.451 1.00 88.12 97 ALA A C 1
ATOM 738 O O . ALA A 1 97 ? -2.893 -10.639 2.010 1.00 88.12 97 ALA A O 1
ATOM 739 N N . PRO A 1 98 ? -0.777 -9.904 2.130 1.00 91.94 98 PRO A N 1
ATOM 740 C CA . PRO A 1 98 ? -0.684 -10.070 3.581 1.00 91.94 98 PRO A CA 1
ATOM 741 C C . PRO A 1 98 ? -1.680 -9.204 4.364 1.00 91.94 98 PRO A C 1
ATOM 743 O O . PRO A 1 98 ? -2.351 -9.721 5.252 1.00 91.94 98 PRO A O 1
ATOM 746 N N . LEU A 1 99 ? -1.828 -7.923 4.012 1.00 95.75 99 LEU A N 1
ATOM 747 C CA . LEU A 1 99 ? -2.723 -6.996 4.715 1.00 95.75 99 LEU A CA 1
ATOM 748 C C . LEU A 1 99 ? -4.206 -7.365 4.560 1.00 95.75 99 LEU A C 1
ATOM 750 O O . LEU A 1 99 ? -4.956 -7.322 5.534 1.00 95.75 99 LEU A O 1
ATOM 754 N N . MET A 1 100 ? -4.625 -7.796 3.368 1.00 95.50 100 MET A N 1
ATOM 755 C CA . MET A 1 100 ? -5.979 -8.318 3.145 1.00 95.50 100 MET A CA 1
ATOM 756 C C . MET A 1 100 ? -6.239 -9.573 3.991 1.00 95.50 100 MET A C 1
ATOM 758 O O . MET A 1 100 ? -7.291 -9.688 4.614 1.00 95.50 100 MET A O 1
ATOM 762 N N . ARG A 1 101 ? -5.263 -10.491 4.086 1.00 96.00 101 ARG A N 1
ATOM 763 C CA . ARG A 1 101 ? -5.370 -11.687 4.946 1.00 96.00 101 ARG A CA 1
ATOM 764 C C . ARG A 1 101 ? -5.433 -11.353 6.437 1.00 96.00 101 ARG A C 1
ATOM 766 O O . ARG A 1 101 ? -6.124 -12.055 7.165 1.00 96.00 101 ARG A O 1
ATOM 773 N N . ALA A 1 102 ? -4.771 -10.283 6.871 1.00 96.88 102 ALA A N 1
ATOM 774 C CA . ALA A 1 102 ? -4.865 -9.756 8.235 1.00 96.88 102 ALA A CA 1
ATOM 775 C C . ALA A 1 102 ? -6.227 -9.110 8.558 1.00 96.88 102 ALA A C 1
ATOM 777 O O . ALA A 1 102 ? -6.467 -8.702 9.692 1.00 96.88 102 ALA A O 1
ATOM 778 N N . GLY A 1 103 ? -7.128 -9.007 7.577 1.00 96.50 103 GLY A N 1
ATOM 779 C CA . GLY A 1 103 ? -8.469 -8.469 7.764 1.00 96.50 103 GLY A CA 1
ATOM 780 C C . GLY A 1 103 ? -8.618 -7.007 7.358 1.00 96.50 103 GLY A C 1
ATOM 781 O O . GLY A 1 103 ? -9.582 -6.367 7.783 1.00 96.50 103 GLY A O 1
ATOM 782 N N . ALA A 1 104 ? -7.716 -6.458 6.541 1.00 97.81 104 ALA A N 1
ATOM 783 C CA . ALA A 1 104 ? -8.010 -5.217 5.833 1.00 97.81 104 ALA A CA 1
ATOM 784 C C . ALA A 1 104 ? -9.230 -5.416 4.918 1.00 97.81 104 ALA A C 1
ATOM 786 O O . ALA A 1 104 ? -9.363 -6.430 4.236 1.00 97.81 104 ALA A O 1
ATOM 787 N N . THR A 1 105 ? -10.127 -4.437 4.909 1.00 97.56 105 THR A N 1
ATOM 788 C CA . THR A 1 105 ? -11.251 -4.371 3.969 1.00 97.56 105 THR A CA 1
ATOM 789 C C . THR A 1 105 ? -10.766 -3.962 2.586 1.00 97.56 105 THR A C 1
ATOM 791 O O . THR A 1 105 ? -11.206 -4.525 1.590 1.00 97.56 105 THR A O 1
ATOM 794 N N . GLU A 1 106 ? -9.841 -3.006 2.530 1.00 95.19 106 GLU A N 1
ATOM 795 C CA . GLU A 1 106 ? -9.181 -2.589 1.299 1.00 95.19 106 GLU A CA 1
ATOM 796 C C . GLU A 1 106 ? -7.773 -2.073 1.611 1.00 95.19 106 GLU A C 1
ATOM 798 O O . GLU A 1 106 ? -7.514 -1.501 2.678 1.00 95.19 106 GLU A O 1
ATOM 803 N N . VAL A 1 107 ? -6.861 -2.282 0.663 1.00 94.81 107 VAL A N 1
ATOM 804 C CA . VAL A 1 107 ? -5.482 -1.806 0.738 1.00 94.81 107 VAL A CA 1
ATOM 805 C C . VAL A 1 107 ? -5.231 -0.770 -0.351 1.00 94.81 107 VAL A C 1
ATOM 807 O O . VAL A 1 107 ? -5.470 -1.010 -1.533 1.00 94.81 107 VAL A O 1
ATOM 810 N N . VAL A 1 108 ? -4.695 0.375 0.063 1.00 92.44 108 VAL A N 1
ATOM 811 C CA . VAL A 1 108 ? -4.304 1.487 -0.804 1.00 92.44 108 VAL A CA 1
ATOM 812 C C . VAL A 1 108 ? -2.791 1.437 -0.986 1.00 92.44 108 VAL A C 1
ATOM 814 O O . VAL A 1 108 ? -2.048 1.605 -0.017 1.00 92.44 108 VAL A O 1
ATOM 817 N N . VAL A 1 109 ? -2.333 1.193 -2.215 1.00 90.56 109 VAL A N 1
ATOM 818 C CA . VAL A 1 109 ? -0.905 1.076 -2.543 1.00 90.56 109 VAL A CA 1
ATOM 819 C C . VAL A 1 109 ? -0.360 2.435 -2.969 1.00 90.56 109 VAL A C 1
ATOM 821 O O . VAL A 1 109 ? -0.718 2.948 -4.026 1.00 90.56 109 VAL A O 1
ATOM 824 N N . GLU A 1 110 ? 0.541 2.996 -2.168 1.00 89.31 110 GLU A N 1
ATOM 825 C CA . GLU A 1 110 ? 1.113 4.335 -2.351 1.00 89.31 110 GLU A CA 1
ATOM 826 C C . GLU A 1 110 ? 1.698 4.554 -3.751 1.00 89.31 110 GLU A C 1
ATOM 828 O O . GLU A 1 110 ? 1.345 5.526 -4.419 1.00 89.31 110 GLU A O 1
ATOM 833 N N . ALA A 1 111 ? 2.546 3.634 -4.219 1.00 83.88 111 ALA A N 1
ATOM 834 C CA . ALA A 1 111 ? 3.188 3.753 -5.527 1.00 83.88 111 ALA A CA 1
ATOM 835 C C . ALA A 1 111 ? 2.170 3.776 -6.684 1.00 83.88 111 ALA A C 1
ATOM 837 O O . ALA A 1 111 ? 2.360 4.484 -7.673 1.00 83.88 111 ALA A O 1
ATOM 838 N N . VAL A 1 112 ? 1.059 3.045 -6.546 1.00 85.19 112 VAL A N 1
ATOM 839 C CA . VAL A 1 112 ? -0.018 3.037 -7.544 1.00 85.19 112 VAL A CA 1
ATOM 840 C C . VAL A 1 112 ? -0.789 4.351 -7.517 1.00 85.19 112 VAL A C 1
ATOM 842 O O . VAL A 1 112 ? -1.058 4.900 -8.581 1.00 85.19 112 VAL A O 1
ATOM 845 N N . GLU A 1 113 ? -1.106 4.896 -6.338 1.00 87.06 113 GLU A N 1
ATOM 846 C CA . GLU A 1 113 ? -1.767 6.208 -6.249 1.00 87.06 113 GLU A CA 1
ATOM 847 C C . GLU A 1 113 ? -0.914 7.320 -6.862 1.00 87.06 113 GLU A C 1
ATOM 849 O O . GLU A 1 113 ? -1.435 8.182 -7.571 1.00 87.06 113 GLU A O 1
ATOM 854 N N . ALA A 1 114 ? 0.401 7.289 -6.624 1.00 86.31 114 ALA A N 1
ATOM 855 C CA . ALA A 1 114 ? 1.333 8.241 -7.215 1.00 86.31 114 ALA A CA 1
ATOM 856 C C . ALA A 1 114 ? 1.317 8.151 -8.749 1.00 86.31 114 ALA A C 1
ATOM 858 O O . ALA A 1 114 ? 1.152 9.165 -9.428 1.00 86.31 114 ALA A O 1
ATOM 859 N N . ALA A 1 115 ? 1.398 6.939 -9.301 1.00 83.38 115 ALA A N 1
ATOM 860 C CA . ALA A 1 115 ? 1.349 6.721 -10.744 1.00 83.38 115 ALA A CA 1
ATOM 861 C C . ALA A 1 115 ? -0.006 7.120 -11.366 1.00 83.38 115 ALA A C 1
ATOM 863 O O . ALA A 1 115 ? -0.034 7.769 -12.411 1.00 83.38 115 ALA A O 1
ATOM 864 N N . VAL A 1 116 ? -1.132 6.836 -10.702 1.00 84.00 116 VAL A N 1
ATOM 865 C CA . VAL A 1 116 ? -2.462 7.315 -11.130 1.00 84.00 116 VAL A CA 1
ATOM 866 C C . VAL A 1 116 ? -2.529 8.845 -11.110 1.00 84.00 116 VAL A C 1
ATOM 868 O O . VAL A 1 116 ? -3.104 9.462 -12.015 1.00 84.00 116 VAL A O 1
ATOM 871 N N . ARG A 1 117 ? -1.914 9.486 -10.109 1.00 86.88 117 ARG A N 1
ATOM 872 C CA . ARG A 1 117 ? -1.842 10.946 -10.043 1.00 86.88 117 ARG A CA 1
ATOM 873 C C . ARG A 1 117 ? -1.020 11.522 -11.194 1.00 86.88 117 ARG A C 1
ATOM 875 O O . ARG A 1 117 ? -1.460 12.508 -11.781 1.00 86.88 117 ARG A O 1
ATOM 882 N N . PHE A 1 118 ? 0.107 10.908 -11.549 1.00 84.50 118 PHE A N 1
ATOM 883 C CA . PHE A 1 118 ? 0.887 11.309 -12.721 1.00 84.50 118 PHE A CA 1
ATOM 884 C C . PHE A 1 118 ? 0.099 11.141 -14.018 1.00 84.50 118 PHE A C 1
ATOM 886 O O . PHE A 1 118 ? 0.024 12.089 -14.791 1.00 84.50 118 PHE A O 1
ATOM 893 N N . ALA A 1 119 ? -0.571 10.003 -14.217 1.00 79.19 119 ALA A N 1
ATOM 894 C CA . ALA A 1 119 ? -1.425 9.788 -15.386 1.00 79.19 119 ALA A CA 1
ATOM 895 C C . ALA A 1 119 ? -2.489 10.894 -15.524 1.00 79.19 119 ALA A C 1
ATOM 897 O O . ALA A 1 119 ? -2.656 11.471 -16.598 1.00 79.19 119 ALA A O 1
ATOM 898 N N . SER A 1 120 ? -3.124 11.267 -14.408 1.00 79.50 120 SER A N 1
ATOM 899 C CA . SER A 1 120 ? -4.108 12.357 -14.372 1.00 79.50 120 SER A CA 1
ATOM 900 C C . SER A 1 120 ? -3.496 13.717 -14.732 1.00 79.50 120 SER A C 1
ATOM 902 O O . SER A 1 120 ? -4.094 14.480 -15.485 1.00 79.50 120 SER A O 1
ATOM 904 N N . LEU A 1 121 ? -2.306 14.033 -14.204 1.00 81.31 121 LEU A N 1
ATOM 905 C CA . LEU A 1 121 ? -1.586 15.273 -14.528 1.00 81.31 121 LEU A CA 1
ATOM 906 C C . LEU A 1 121 ? -1.173 15.333 -16.005 1.00 81.31 121 LEU A C 1
ATOM 908 O O . LEU A 1 121 ? -1.121 16.417 -16.577 1.00 81.31 121 LEU A O 1
ATOM 912 N N . LEU A 1 122 ? -0.928 14.177 -16.621 1.00 84.12 122 LEU A N 1
ATOM 913 C CA . LEU A 1 122 ? -0.611 14.029 -18.042 1.00 84.12 122 LEU A CA 1
ATOM 914 C C . LEU A 1 122 ? -1.861 13.986 -18.942 1.00 84.12 122 LEU A C 1
ATOM 916 O O . LEU A 1 122 ? -1.748 13.732 -20.137 1.00 84.12 122 LEU A O 1
ATOM 920 N N . GLY A 1 123 ? -3.062 14.211 -18.395 1.00 79.50 123 GLY A N 1
ATOM 921 C CA . GLY A 1 123 ? -4.311 14.231 -19.165 1.00 79.50 123 GLY A CA 1
ATOM 922 C C . GLY A 1 123 ? -4.819 12.851 -19.593 1.00 79.50 123 GLY A C 1
ATOM 923 O O . GLY A 1 123 ? -5.815 12.758 -20.308 1.00 79.50 123 GLY A O 1
ATOM 924 N N . SER A 1 124 ? -4.184 11.772 -19.128 1.00 69.56 124 SER A N 1
ATOM 925 C CA . SER A 1 124 ? -4.739 10.425 -19.237 1.00 69.56 124 SER A CA 1
ATOM 926 C C . SER A 1 124 ? -5.846 10.324 -18.194 1.00 69.56 124 SER A C 1
ATOM 928 O O . SER A 1 124 ? -5.551 10.270 -17.001 1.00 69.56 124 SER A O 1
ATOM 930 N N . GLY A 1 125 ? -7.112 10.406 -18.620 1.00 59.47 125 GLY A N 1
ATOM 931 C CA . GLY A 1 125 ? -8.279 10.399 -17.730 1.00 59.47 125 GLY A CA 1
ATOM 932 C C . GLY A 1 125 ? -8.106 9.401 -16.581 1.00 59.47 125 GLY A C 1
ATOM 933 O O . GLY A 1 125 ? -7.720 8.255 -16.817 1.00 59.47 125 GLY A O 1
ATOM 934 N N . GLY A 1 126 ? -8.306 9.872 -15.345 1.00 54.94 126 GLY A N 1
ATOM 935 C CA . GLY A 1 126 ? -8.010 9.175 -14.084 1.00 54.94 126 GLY A CA 1
ATOM 936 C C . GLY A 1 126 ? -8.914 7.974 -13.795 1.00 54.94 126 GLY A C 1
ATOM 937 O O . GLY A 1 126 ? -9.431 7.826 -12.690 1.00 54.94 126 GLY A O 1
ATOM 938 N N . ASP A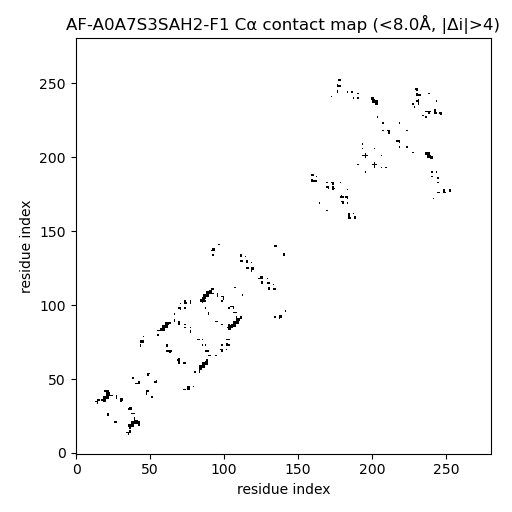 1 127 ? -9.131 7.125 -14.791 1.00 56.78 127 ASP A N 1
ATOM 939 C CA . ASP A 1 127 ? -10.014 5.980 -14.721 1.00 56.78 127 ASP A CA 1
ATOM 940 C C . ASP A 1 127 ? -9.353 4.839 -13.945 1.00 56.78 127 ASP A C 1
ATOM 942 O O . ASP A 1 127 ? -8.157 4.556 -14.077 1.00 56.78 127 ASP A O 1
ATOM 946 N N . GLY A 1 128 ? -10.167 4.079 -13.207 1.00 58.34 128 GLY A N 1
ATOM 947 C CA . GLY A 1 128 ? -9.746 2.876 -12.475 1.00 58.34 128 GLY A CA 1
ATOM 948 C C . GLY A 1 128 ? -9.038 1.810 -13.331 1.00 58.34 128 GLY A C 1
ATOM 949 O O . GLY A 1 128 ? -8.425 0.894 -12.785 1.00 58.34 128 GLY A O 1
ATOM 950 N N . ARG A 1 129 ? -9.053 1.946 -14.665 1.00 61.62 129 ARG A N 1
ATOM 951 C CA . ARG A 1 129 ? -8.259 1.140 -15.606 1.00 61.62 129 ARG A CA 1
ATOM 952 C C . ARG A 1 129 ? -6.754 1.358 -15.446 1.00 61.62 129 ARG A C 1
ATOM 954 O O . ARG A 1 129 ? -6.020 0.374 -15.440 1.00 61.62 129 ARG A O 1
ATOM 961 N N . ALA A 1 130 ? -6.303 2.601 -15.261 1.00 63.44 130 ALA A N 1
ATOM 962 C CA . ALA A 1 130 ? -4.888 2.902 -15.034 1.00 63.44 130 ALA A CA 1
ATOM 963 C C . ALA A 1 130 ? -4.411 2.268 -13.722 1.00 63.44 130 ALA A C 1
ATOM 965 O O . ALA A 1 130 ? -3.388 1.594 -13.687 1.00 63.44 130 ALA A O 1
ATOM 966 N N . ARG A 1 131 ? -5.223 2.382 -12.665 1.00 64.50 131 ARG A N 1
ATOM 967 C CA . ARG A 1 131 ? -4.977 1.735 -11.368 1.00 64.50 131 ARG A CA 1
ATOM 968 C C . ARG A 1 131 ? -4.858 0.213 -11.503 1.00 64.50 131 ARG A C 1
ATOM 970 O O . ARG 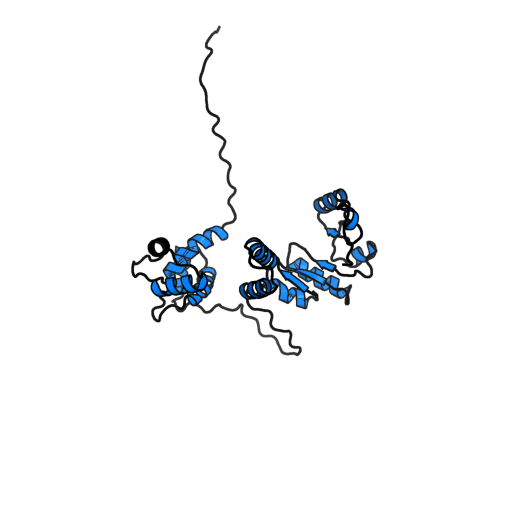A 1 131 ? -3.914 -0.377 -10.985 1.00 64.50 131 ARG A O 1
ATOM 977 N N . ALA A 1 132 ? -5.792 -0.419 -12.216 1.00 63.66 132 ALA A N 1
ATOM 978 C CA . ALA A 1 132 ? -5.779 -1.863 -12.440 1.00 63.66 132 ALA A CA 1
ATOM 979 C C . ALA A 1 132 ? -4.558 -2.325 -13.254 1.00 63.66 132 ALA A C 1
ATOM 981 O O . ALA A 1 132 ? -4.007 -3.385 -12.968 1.00 63.66 132 ALA A O 1
ATOM 982 N N . LEU A 1 133 ? -4.122 -1.539 -14.242 1.00 63.34 133 LEU A N 1
ATOM 983 C CA . LEU A 1 133 ? -2.913 -1.815 -15.017 1.00 63.34 133 LEU A CA 1
ATOM 984 C C . LEU A 1 133 ? -1.651 -1.670 -14.158 1.00 63.34 133 LEU A C 1
ATOM 986 O O . LEU A 1 133 ? -0.829 -2.577 -14.128 1.00 63.34 133 LEU A O 1
ATOM 990 N N . LEU A 1 134 ? -1.528 -0.576 -13.406 1.00 65.19 134 LEU A N 1
ATOM 991 C CA . LEU A 1 134 ? -0.376 -0.301 -12.544 1.00 65.19 134 LEU A CA 1
ATOM 992 C C . LEU A 1 134 ? -0.197 -1.366 -11.459 1.00 65.19 134 LEU A C 1
ATOM 994 O O . LEU A 1 134 ? 0.924 -1.785 -11.189 1.00 65.19 134 LEU A O 1
ATOM 998 N N . LEU A 1 135 ? -1.295 -1.870 -10.892 1.00 64.31 135 LEU A N 1
ATOM 999 C CA . LEU A 1 135 ? -1.243 -2.995 -9.957 1.00 64.31 135 LEU A CA 1
ATOM 1000 C C . LEU A 1 135 ? -0.710 -4.282 -10.603 1.00 64.31 135 LEU A C 1
ATOM 1002 O O . LEU A 1 135 ? -0.050 -5.056 -9.921 1.00 64.31 135 LEU A O 1
ATOM 1006 N N . ARG A 1 136 ? -0.964 -4.511 -11.899 1.00 63.31 136 ARG A N 1
ATOM 1007 C CA . ARG A 1 136 ? -0.445 -5.682 -12.631 1.00 63.31 136 ARG A CA 1
ATOM 1008 C C . ARG A 1 136 ? 1.042 -5.564 -12.961 1.00 63.31 136 ARG A C 1
ATOM 1010 O O . ARG A 1 136 ? 1.704 -6.585 -13.085 1.00 63.31 136 ARG A O 1
ATOM 1017 N N . LEU A 1 137 ? 1.555 -4.342 -13.104 1.00 59.78 137 LEU A N 1
ATOM 1018 C CA . LEU A 1 137 ? 2.966 -4.089 -13.407 1.00 59.78 137 LEU A CA 1
ATOM 1019 C C . LEU A 1 137 ? 3.878 -4.262 -12.181 1.00 59.78 137 LEU A C 1
ATOM 1021 O O . LEU A 1 137 ? 5.066 -4.505 -12.339 1.00 59.78 137 LEU A O 1
ATOM 1025 N N . GLN A 1 138 ? 3.338 -4.178 -10.961 1.00 58.59 138 GLN A N 1
ATOM 1026 C CA . GLN A 1 138 ? 4.120 -4.267 -9.718 1.00 58.59 138 GLN A CA 1
ATOM 1027 C C . GLN A 1 138 ? 4.337 -5.704 -9.191 1.00 58.59 138 GLN A C 1
ATOM 1029 O O . GLN A 1 138 ? 4.730 -5.878 -8.036 1.00 58.59 138 GLN A O 1
ATOM 1034 N N . GLY A 1 139 ? 4.102 -6.733 -10.013 1.00 50.16 139 GLY A N 1
ATOM 1035 C CA . GLY A 1 139 ? 4.304 -8.145 -9.660 1.00 50.16 139 GLY A CA 1
ATOM 1036 C C . GLY A 1 139 ? 3.011 -8.974 -9.646 1.00 50.16 139 GLY A C 1
ATOM 1037 O O . GLY A 1 139 ? 1.927 -8.448 -9.907 1.00 50.16 139 GLY A O 1
ATOM 1038 N N . PRO A 1 140 ? 3.101 -10.295 -9.388 1.00 41.41 140 PRO A N 1
ATOM 1039 C CA . PRO A 1 140 ? 1.987 -11.212 -9.595 1.00 41.41 140 PRO A CA 1
ATOM 1040 C C . PRO A 1 140 ? 0.786 -10.838 -8.721 1.00 41.41 140 PRO A C 1
ATOM 1042 O O . PRO A 1 140 ? 0.896 -10.682 -7.504 1.00 41.41 140 PRO A O 1
ATOM 1045 N N . ALA A 1 141 ? -0.377 -10.719 -9.364 1.00 40.00 141 ALA A N 1
ATOM 1046 C CA . ALA A 1 141 ? -1.641 -10.453 -8.696 1.00 40.00 141 ALA A CA 1
ATOM 1047 C C . ALA A 1 141 ? -1.914 -11.509 -7.606 1.00 40.00 141 ALA A C 1
ATOM 1049 O O . ALA A 1 141 ? -1.653 -12.696 -7.829 1.00 40.00 141 ALA A O 1
ATOM 1050 N N . PRO A 1 142 ? -2.478 -11.130 -6.444 1.00 39.06 142 PRO A N 1
ATOM 1051 C CA . PRO A 1 142 ? -2.902 -12.114 -5.462 1.00 39.06 142 PRO A CA 1
ATOM 1052 C C . PRO A 1 142 ? -3.952 -13.037 -6.083 1.00 39.06 142 PRO A C 1
ATOM 1054 O O . PRO A 1 142 ? -4.989 -12.580 -6.567 1.00 39.06 142 PRO A O 1
ATOM 1057 N N . ALA A 1 143 ? -3.678 -14.342 -6.070 1.00 32.97 143 ALA A N 1
ATOM 1058 C CA . ALA A 1 143 ? -4.658 -15.345 -6.457 1.00 32.97 143 ALA A CA 1
ATOM 1059 C C . ALA A 1 143 ? -5.920 -15.201 -5.582 1.00 32.97 143 ALA A C 1
ATOM 1061 O O . ALA A 1 143 ? -5.797 -14.947 -4.376 1.00 32.97 143 ALA A O 1
ATOM 1062 N N . PRO A 1 144 ? -7.131 -15.367 -6.147 1.00 32.66 144 PRO A N 1
ATOM 1063 C CA . PRO A 1 144 ? -8.352 -15.343 -5.357 1.00 32.66 144 PRO A CA 1
ATOM 1064 C C . PRO A 1 144 ? -8.285 -16.442 -4.293 1.00 32.66 144 PRO A C 1
ATOM 1066 O O . PRO A 1 144 ? -7.954 -17.593 -4.589 1.00 32.66 144 PRO A O 1
ATOM 1069 N N . ALA A 1 145 ? -8.574 -16.073 -3.045 1.00 33.72 145 ALA A N 1
ATOM 1070 C CA . ALA A 1 145 ? -8.578 -16.993 -1.919 1.00 33.72 145 ALA A CA 1
ATOM 1071 C C . ALA A 1 145 ? -9.614 -18.103 -2.161 1.00 33.72 145 ALA A C 1
ATOM 1073 O O . ALA A 1 145 ? -10.816 -17.889 -2.013 1.00 33.72 145 ALA A O 1
ATOM 1074 N N . SER A 1 146 ? -9.146 -19.292 -2.539 1.00 31.03 146 SER A N 1
ATOM 1075 C CA . SER A 1 146 ? -9.938 -20.515 -2.473 1.00 31.03 146 SER A CA 1
ATOM 1076 C C . SER A 1 146 ? -9.752 -21.143 -1.094 1.00 31.03 146 SER A C 1
ATOM 1078 O O . SER A 1 146 ? -8.640 -21.321 -0.595 1.00 31.03 146 SER A O 1
ATOM 1080 N N . ALA A 1 147 ? -10.878 -21.416 -0.444 1.00 34.59 147 ALA A N 1
ATOM 1081 C CA . ALA A 1 147 ? -10.944 -22.137 0.812 1.00 34.59 147 ALA A CA 1
ATOM 1082 C C . ALA A 1 147 ? -10.535 -23.606 0.610 1.00 34.59 147 ALA A C 1
ATOM 1084 O O . ALA A 1 147 ? -10.999 -24.249 -0.328 1.00 34.59 147 ALA A O 1
ATOM 1085 N N . GLY A 1 148 ? -9.746 -24.150 1.543 1.00 27.59 148 GLY A N 1
ATOM 1086 C CA . GLY A 1 148 ? -9.647 -25.597 1.760 1.00 27.59 148 GLY A CA 1
ATOM 1087 C C . GLY A 1 148 ? -8.249 -26.207 1.650 1.00 27.59 148 GLY A C 1
ATOM 1088 O O . GLY A 1 148 ? -7.844 -26.651 0.588 1.00 27.59 148 GLY A O 1
ATOM 1089 N N . GLY A 1 149 ? -7.574 -26.292 2.802 1.00 31.52 149 GLY A N 1
ATOM 1090 C CA . GLY A 1 149 ? -6.806 -27.451 3.282 1.00 31.52 149 GLY A CA 1
ATOM 1091 C C . GLY A 1 149 ? -5.760 -28.119 2.380 1.00 31.52 149 GLY A C 1
ATOM 1092 O O . GLY A 1 149 ? -6.098 -28.878 1.481 1.00 31.52 149 GLY A O 1
ATOM 1093 N N . GLY A 1 150 ? -4.485 -28.032 2.778 1.00 26.14 150 GLY A N 1
ATOM 1094 C CA . GLY A 1 150 ? -3.500 -29.039 2.371 1.00 26.14 150 GLY A CA 1
ATOM 1095 C C . GLY A 1 150 ? -2.037 -28.611 2.424 1.00 26.14 150 GLY A C 1
ATOM 1096 O O . GLY A 1 150 ? -1.510 -28.131 1.438 1.00 26.14 150 GLY A O 1
ATOM 1097 N N . ARG A 1 151 ? -1.398 -28.890 3.567 1.00 25.98 151 ARG A N 1
ATOM 1098 C CA . ARG A 1 151 ? 0.024 -29.245 3.774 1.00 25.98 151 ARG A CA 1
ATOM 1099 C C . ARG A 1 151 ? 1.134 -28.411 3.105 1.00 25.98 151 ARG A C 1
ATOM 1101 O O . ARG A 1 151 ? 1.330 -28.396 1.899 1.00 25.98 151 ARG A O 1
ATOM 1108 N N . SER A 1 152 ? 1.975 -27.889 3.995 1.00 35.38 152 SER A N 1
ATOM 1109 C CA . SER A 1 152 ? 3.322 -27.353 3.819 1.00 35.38 152 SER A CA 1
ATOM 1110 C C . SER A 1 152 ? 4.124 -27.928 2.644 1.00 35.38 152 SER A C 1
ATOM 1112 O O . SER A 1 152 ? 4.470 -29.109 2.630 1.00 35.38 152 SER A O 1
ATOM 1114 N N . ARG A 1 153 ? 4.555 -27.038 1.748 1.00 27.97 153 ARG A N 1
ATOM 1115 C CA . ARG A 1 153 ? 5.823 -27.138 1.019 1.00 27.97 153 ARG A CA 1
ATOM 1116 C C . ARG A 1 153 ? 6.432 -25.741 0.954 1.00 27.97 153 ARG A C 1
ATOM 1118 O O . ARG A 1 153 ? 5.723 -24.777 0.681 1.00 27.97 153 ARG A O 1
ATOM 1125 N N . GLY A 1 154 ? 7.710 -25.648 1.319 1.00 27.28 154 GLY A N 1
ATOM 1126 C CA . GLY A 1 154 ? 8.460 -24.399 1.353 1.00 27.28 154 GLY A CA 1
ATOM 1127 C C . GLY A 1 154 ? 8.372 -23.685 0.011 1.00 27.28 154 GLY A C 1
ATOM 1128 O O . GLY A 1 154 ? 8.614 -24.287 -1.030 1.00 27.28 154 GLY A O 1
ATOM 1129 N N . VAL A 1 155 ? 7.982 -22.416 0.058 1.00 27.89 155 VAL A N 1
ATOM 1130 C CA . VAL A 1 155 ? 7.998 -21.527 -1.098 1.00 27.89 155 VAL A CA 1
ATOM 1131 C C . VAL A 1 155 ? 9.451 -21.125 -1.309 1.00 27.89 155 VAL A C 1
ATOM 1133 O O . VAL A 1 155 ? 9.975 -20.256 -0.609 1.00 27.89 155 VAL A O 1
ATOM 1136 N N . GLU A 1 156 ? 10.117 -21.802 -2.240 1.00 27.39 156 GLU A N 1
ATOM 1137 C CA . GLU A 1 156 ? 11.279 -21.235 -2.910 1.00 27.39 156 GLU A CA 1
ATOM 1138 C C . GLU A 1 156 ? 10.843 -19.901 -3.522 1.00 27.39 156 GLU A C 1
ATOM 1140 O O . GLU A 1 156 ? 9.826 -19.816 -4.214 1.00 27.39 156 GLU A O 1
ATOM 1145 N N . ARG A 1 157 ? 11.578 -18.833 -3.188 1.00 30.84 157 ARG A N 1
ATOM 1146 C CA . ARG A 1 157 ? 11.460 -17.541 -3.866 1.00 30.84 157 ARG A CA 1
ATOM 1147 C C . ARG A 1 157 ? 11.585 -17.823 -5.358 1.00 30.84 157 ARG A C 1
ATOM 1149 O O . ARG A 1 157 ? 12.591 -18.401 -5.753 1.00 30.84 157 ARG A O 1
ATOM 1156 N N . GLY A 1 158 ? 10.560 -17.464 -6.131 1.00 29.97 158 GLY A N 1
ATOM 1157 C CA . GLY A 1 158 ? 10.529 -17.677 -7.571 1.00 29.97 158 GLY A CA 1
ATOM 1158 C C . GLY A 1 158 ? 11.837 -17.208 -8.188 1.00 29.97 158 GLY A C 1
ATOM 1159 O O . GLY A 1 158 ? 12.136 -16.016 -8.185 1.00 29.97 158 GLY A O 1
ATOM 1160 N N . ALA A 1 159 ? 12.633 -18.167 -8.649 1.00 35.62 159 ALA A N 1
ATOM 1161 C CA . ALA A 1 159 ? 13.681 -17.897 -9.601 1.00 35.62 159 ALA A CA 1
ATOM 1162 C C . ALA A 1 159 ? 12.967 -17.352 -10.840 1.00 35.62 159 ALA A C 1
ATOM 1164 O O . ALA A 1 159 ? 12.169 -18.068 -11.450 1.00 35.62 159 ALA A O 1
ATOM 1165 N N . GLY A 1 160 ? 13.212 -16.083 -11.174 1.00 43.88 160 GLY A N 1
ATOM 1166 C CA . GLY A 1 160 ? 13.020 -15.629 -12.547 1.00 43.88 160 GLY A CA 1
ATOM 1167 C C . GLY A 1 160 ? 13.718 -16.619 -13.475 1.00 43.88 160 GLY A C 1
ATOM 1168 O O . GLY A 1 160 ? 14.677 -17.287 -13.066 1.00 43.88 160 GLY A O 1
ATOM 1169 N N . THR A 1 161 ? 13.194 -16.791 -14.684 1.00 50.03 161 THR A N 1
ATOM 1170 C CA . THR A 1 161 ? 13.818 -17.666 -15.677 1.00 50.03 161 THR A CA 1
ATOM 1171 C C . THR A 1 161 ? 15.282 -17.263 -15.776 1.00 50.03 161 THR A C 1
ATOM 1173 O O . THR A 1 161 ? 15.576 -16.119 -16.115 1.00 50.03 161 THR A O 1
ATOM 1176 N N . LEU A 1 162 ? 16.198 -18.161 -15.396 1.00 57.09 162 LEU A N 1
ATOM 1177 C CA . LEU A 1 162 ? 17.616 -17.867 -15.538 1.00 57.09 162 LEU A CA 1
ATOM 1178 C C . LEU A 1 162 ? 17.849 -17.537 -17.015 1.00 57.09 162 LEU A C 1
ATOM 1180 O O . LEU A 1 162 ? 17.392 -18.313 -17.865 1.00 57.09 162 LEU A O 1
ATOM 1184 N N . PRO A 1 163 ? 18.517 -16.412 -17.318 1.00 70.75 163 PRO A N 1
ATOM 1185 C CA . PRO A 1 163 ? 18.886 -16.097 -18.686 1.00 70.75 163 PRO A CA 1
ATOM 1186 C C . PRO A 1 163 ? 19.583 -17.321 -19.301 1.00 70.75 163 PRO A C 1
ATOM 1188 O O . PRO A 1 163 ? 20.338 -17.990 -18.585 1.00 70.75 163 PRO A O 1
ATOM 1191 N N . PRO A 1 164 ? 19.353 -17.650 -20.584 1.00 78.31 164 PRO A N 1
ATOM 1192 C CA . PRO A 1 164 ? 19.918 -18.820 -21.254 1.00 78.31 164 PRO A CA 1
ATOM 1193 C C . PRO A 1 164 ? 21.419 -18.641 -21.557 1.00 78.31 164 PRO A C 1
ATOM 1195 O O . PRO A 1 164 ? 21.902 -19.035 -22.612 1.00 78.31 164 PRO A O 1
ATOM 1198 N N . TYR A 1 165 ? 22.163 -18.067 -20.613 1.00 82.12 165 TYR A N 1
ATOM 1199 C CA . TYR A 1 165 ? 23.588 -17.791 -20.680 1.00 82.12 165 TYR A CA 1
ATOM 1200 C C . TYR A 1 165 ? 24.315 -18.502 -19.531 1.00 82.12 165 TYR A C 1
ATOM 1202 O O . TYR A 1 165 ? 23.759 -18.673 -18.437 1.00 82.12 165 TYR A O 1
ATOM 1210 N N . PRO A 1 166 ? 25.575 -18.920 -19.733 1.00 83.88 166 PRO A N 1
ATOM 1211 C CA . PRO A 1 166 ? 26.378 -19.509 -18.675 1.00 83.88 166 PRO A CA 1
ATOM 1212 C C . PRO A 1 166 ? 26.493 -18.578 -17.466 1.00 83.88 166 PRO A C 1
ATOM 1214 O O . PRO A 1 166 ? 26.828 -17.402 -17.580 1.00 83.88 166 PRO A O 1
ATOM 1217 N N . ARG A 1 167 ? 26.290 -19.128 -16.265 1.00 80.56 167 ARG A N 1
ATOM 1218 C CA . ARG A 1 167 ? 26.352 -18.362 -15.011 1.00 80.56 167 ARG A CA 1
ATOM 1219 C C . ARG A 1 167 ? 27.653 -17.566 -14.845 1.00 80.56 167 ARG A C 1
ATOM 1221 O O . ARG A 1 167 ? 27.613 -16.454 -14.336 1.00 80.56 167 ARG A O 1
ATOM 1228 N N . ALA A 1 168 ? 28.782 -18.122 -15.284 1.00 81.75 168 ALA A N 1
ATOM 1229 C CA . ALA A 1 168 ? 30.079 -17.450 -15.223 1.00 81.75 168 ALA A CA 1
ATOM 1230 C C . ALA A 1 168 ? 30.113 -16.155 -16.058 1.00 81.75 168 ALA A C 1
ATOM 1232 O O . ALA A 1 168 ? 30.740 -15.181 -15.651 1.00 81.75 168 ALA A O 1
ATOM 1233 N N . GLU A 1 169 ? 29.414 -16.124 -17.195 1.00 83.81 169 GLU A N 1
ATOM 1234 C CA . GLU A 1 169 ? 29.321 -14.944 -18.060 1.00 83.81 169 GLU A CA 1
ATOM 1235 C C . GLU A 1 169 ? 28.410 -13.879 -17.448 1.00 83.81 169 GLU A C 1
ATOM 1237 O O . GLU A 1 169 ? 28.756 -12.701 -17.442 1.00 83.81 169 GLU A O 1
ATOM 1242 N N . LEU A 1 170 ? 27.296 -14.296 -16.841 1.00 83.12 170 LEU A N 1
ATOM 1243 C CA . LEU A 1 170 ? 26.394 -13.398 -16.116 1.00 83.12 170 LEU A CA 1
ATOM 1244 C C . LEU A 1 170 ? 27.066 -12.773 -14.884 1.00 83.12 170 LEU A C 1
ATOM 1246 O O . LEU A 1 170 ? 26.887 -11.590 -14.608 1.00 83.12 170 LEU A O 1
ATOM 1250 N N . GLU A 1 171 ? 27.865 -13.550 -14.148 1.00 83.56 171 GLU A N 1
ATOM 1251 C CA . GLU A 1 171 ? 28.650 -13.055 -13.010 1.00 83.56 171 GLU A CA 1
ATOM 1252 C C . GLU A 1 171 ? 29.754 -12.085 -13.462 1.00 83.56 171 GLU A C 1
ATOM 1254 O O . GLU A 1 171 ? 29.987 -11.071 -12.801 1.00 83.56 171 GLU A O 1
ATOM 1259 N N . ALA A 1 172 ? 30.395 -12.346 -14.606 1.00 84.12 172 ALA A N 1
ATOM 1260 C CA . ALA A 1 172 ? 31.365 -11.431 -15.199 1.00 84.12 172 ALA A CA 1
ATOM 1261 C C . ALA A 1 172 ? 30.713 -10.119 -15.671 1.00 84.12 172 ALA A C 1
ATOM 1263 O O . ALA A 1 172 ? 31.271 -9.049 -15.430 1.00 84.12 172 ALA A O 1
ATOM 1264 N N . LEU A 1 173 ? 29.530 -10.187 -16.289 1.00 82.31 173 LEU A N 1
ATOM 1265 C CA . LEU A 1 173 ? 28.740 -9.019 -16.687 1.00 82.31 173 LEU A CA 1
ATOM 1266 C C . LEU A 1 173 ? 28.322 -8.185 -15.469 1.00 82.31 173 LEU A C 1
ATOM 1268 O O . LEU A 1 173 ? 28.536 -6.976 -15.449 1.00 82.31 173 LEU A O 1
ATOM 1272 N N . ALA A 1 174 ? 27.814 -8.834 -14.417 1.00 81.69 174 ALA A N 1
ATOM 1273 C CA . ALA A 1 174 ? 27.460 -8.178 -13.161 1.00 81.69 174 ALA A CA 1
ATOM 1274 C C . ALA A 1 174 ? 28.660 -7.420 -12.561 1.00 81.69 174 ALA A C 1
ATOM 1276 O O . ALA A 1 174 ? 28.544 -6.253 -12.186 1.00 81.69 174 ALA A O 1
ATOM 1277 N N . ALA A 1 175 ? 29.838 -8.056 -12.545 1.00 83.19 175 ALA A N 1
ATOM 1278 C CA . ALA A 1 175 ? 31.072 -7.444 -12.061 1.00 83.19 175 ALA A CA 1
ATOM 1279 C C . ALA A 1 175 ? 31.542 -6.259 -12.927 1.00 83.19 175 ALA A C 1
ATOM 1281 O O . ALA A 1 175 ? 32.008 -5.264 -12.377 1.00 83.19 175 ALA A O 1
ATOM 1282 N N . GLN A 1 176 ? 31.408 -6.344 -14.256 1.00 82.25 176 GLN A N 1
ATOM 1283 C CA . GLN A 1 176 ? 31.748 -5.253 -15.183 1.00 82.25 176 GLN A CA 1
ATOM 1284 C C . GLN A 1 176 ? 30.833 -4.036 -15.002 1.00 82.25 176 GLN A C 1
ATOM 1286 O O . GLN A 1 176 ? 31.304 -2.902 -15.047 1.00 82.25 176 GLN A O 1
ATOM 1291 N N . CYS A 1 177 ? 29.544 -4.277 -14.772 1.00 77.56 177 CYS A N 1
ATOM 1292 C CA . CYS A 1 177 ? 28.518 -3.249 -14.617 1.00 77.56 177 CYS A CA 1
ATOM 1293 C C . CYS A 1 177 ? 28.372 -2.725 -13.176 1.00 77.56 177 CYS A C 1
ATOM 1295 O O . CYS A 1 177 ? 27.642 -1.766 -12.945 1.00 77.56 177 CYS A O 1
ATOM 1297 N N . GLY A 1 178 ? 29.037 -3.342 -12.192 1.00 77.19 178 GLY A N 1
ATOM 1298 C CA . GLY A 1 178 ? 28.935 -2.950 -10.782 1.00 77.19 178 GLY A CA 1
ATOM 1299 C C . GLY A 1 178 ? 27.582 -3.266 -10.127 1.00 77.19 178 GLY A C 1
ATOM 1300 O O . GLY A 1 178 ? 27.232 -2.642 -9.127 1.00 77.19 178 GLY A O 1
ATOM 1301 N N . VAL A 1 179 ? 26.831 -4.227 -10.669 1.00 77.62 179 VAL A N 1
ATOM 1302 C CA . VAL A 1 179 ? 25.507 -4.659 -10.181 1.00 77.62 179 VAL A CA 1
ATOM 1303 C C . VAL A 1 179 ? 25.565 -6.092 -9.643 1.00 77.62 179 VAL A C 1
ATOM 1305 O O . VAL A 1 179 ? 26.567 -6.790 -9.807 1.00 77.62 179 VAL A O 1
ATOM 1308 N N . THR A 1 180 ? 24.516 -6.567 -8.966 1.00 80.38 180 THR A N 1
ATOM 1309 C CA . THR A 1 180 ? 24.477 -7.961 -8.497 1.00 80.38 180 THR A CA 1
ATOM 1310 C C . THR A 1 180 ? 23.987 -8.910 -9.593 1.00 80.38 180 THR A C 1
ATOM 1312 O O . THR A 1 180 ? 23.268 -8.517 -10.509 1.00 80.38 180 THR A O 1
ATOM 1315 N N . LEU A 1 181 ? 24.310 -10.204 -9.475 1.00 76.62 181 LEU A N 1
ATOM 1316 C CA . LEU A 1 181 ? 23.764 -11.235 -10.369 1.00 76.62 181 LEU A CA 1
ATOM 1317 C C . LEU A 1 181 ? 22.223 -11.264 -10.345 1.00 76.62 181 LEU A C 1
ATOM 1319 O O . LEU A 1 181 ? 21.597 -11.569 -11.354 1.00 76.62 181 LEU A O 1
ATOM 1323 N N . ALA A 1 182 ? 21.607 -10.935 -9.204 1.00 72.75 182 ALA A N 1
ATOM 1324 C CA . ALA A 1 182 ? 20.154 -10.850 -9.095 1.00 72.75 182 ALA A CA 1
ATOM 1325 C C . ALA A 1 182 ? 19.583 -9.697 -9.938 1.00 72.75 182 ALA A C 1
ATOM 1327 O O . ALA A 1 182 ? 18.536 -9.875 -10.555 1.00 72.75 182 ALA A O 1
ATOM 1328 N N . ASP A 1 183 ? 20.293 -8.569 -10.014 1.00 72.06 183 ASP A N 1
ATOM 1329 C CA . ASP A 1 183 ? 19.896 -7.415 -10.828 1.00 72.06 183 ASP A CA 1
ATOM 1330 C C . ASP A 1 183 ? 20.018 -7.733 -12.325 1.00 72.06 183 ASP A C 1
ATOM 1332 O O . ASP A 1 183 ? 19.100 -7.456 -13.090 1.00 72.06 183 ASP A O 1
ATOM 1336 N N . VAL A 1 184 ? 21.095 -8.415 -12.741 1.00 75.38 184 VAL A N 1
ATOM 1337 C CA . VAL A 1 184 ? 21.260 -8.894 -14.130 1.00 75.38 184 VAL A CA 1
ATOM 1338 C C . VAL A 1 184 ? 20.129 -9.845 -14.530 1.00 75.38 184 VAL A C 1
ATOM 1340 O O . VAL A 1 184 ? 19.562 -9.716 -15.613 1.00 75.38 184 VAL A O 1
ATOM 1343 N N . CYS A 1 185 ? 19.753 -10.777 -13.650 1.00 76.19 185 CYS A N 1
ATOM 1344 C CA . CYS A 1 185 ? 18.618 -11.667 -13.897 1.00 76.19 185 CYS A CA 1
ATOM 1345 C C . CYS A 1 185 ? 17.285 -10.905 -13.985 1.00 76.19 185 CYS A C 1
ATOM 1347 O O . CYS A 1 185 ? 16.445 -11.268 -14.799 1.00 76.19 185 CYS A O 1
ATOM 1349 N N . ALA A 1 186 ? 17.087 -9.851 -13.187 1.00 69.44 186 ALA A N 1
ATOM 1350 C CA . ALA A 1 186 ? 15.878 -9.028 -13.253 1.00 69.44 186 ALA A CA 1
ATOM 1351 C C . ALA A 1 186 ? 15.795 -8.212 -14.557 1.00 69.44 186 ALA A C 1
ATOM 1353 O O . ALA A 1 186 ? 14.714 -8.053 -15.120 1.00 69.44 186 ALA A O 1
ATOM 1354 N N . LEU A 1 187 ? 16.933 -7.740 -15.077 1.00 74.00 187 LEU A N 1
ATOM 1355 C CA . LEU A 1 187 ? 17.001 -7.035 -16.362 1.00 74.00 187 LEU A CA 1
ATOM 1356 C C . LEU A 1 187 ? 16.648 -7.939 -17.554 1.00 74.00 187 LEU A C 1
ATOM 1358 O O . LEU A 1 187 ? 16.111 -7.452 -18.550 1.00 74.00 187 LEU A O 1
ATOM 1362 N N . TYR A 1 188 ? 16.889 -9.249 -17.447 1.00 77.50 188 TYR A N 1
ATOM 1363 C CA . TYR A 1 188 ? 16.544 -10.209 -18.498 1.00 77.50 188 TYR A CA 1
ATOM 1364 C C . TYR A 1 188 ? 15.037 -10.310 -18.751 1.00 77.50 188 TYR A C 1
ATOM 1366 O O . TYR A 1 188 ? 14.628 -10.445 -19.902 1.00 77.50 188 TYR A O 1
ATOM 1374 N N . ASP A 1 189 ? 14.201 -10.165 -17.719 1.00 67.88 189 ASP A N 1
ATOM 1375 C CA . ASP A 1 189 ? 12.744 -10.139 -17.898 1.00 67.88 189 ASP A CA 1
ATOM 1376 C C . ASP A 1 189 ? 12.310 -8.948 -18.775 1.00 67.88 189 ASP A C 1
ATOM 1378 O O . ASP A 1 189 ? 11.394 -9.074 -19.588 1.00 67.88 189 ASP A O 1
ATOM 1382 N N . GLY A 1 190 ? 13.000 -7.805 -18.658 1.00 66.06 190 GLY A N 1
ATOM 1383 C CA . GLY A 1 190 ? 12.798 -6.635 -19.517 1.00 66.06 190 GLY A CA 1
ATOM 1384 C C . GLY A 1 190 ? 13.275 -6.868 -20.952 1.00 66.06 190 GLY A C 1
ATOM 1385 O O . GLY A 1 190 ? 12.551 -6.570 -21.901 1.00 66.06 190 GLY A O 1
ATOM 1386 N N . PHE A 1 191 ? 14.452 -7.477 -21.113 1.00 74.19 191 PHE A N 1
ATOM 1387 C CA . PHE A 1 191 ? 15.002 -7.829 -22.423 1.00 74.19 191 PHE A CA 1
ATOM 1388 C C . PHE A 1 191 ? 14.129 -8.849 -23.171 1.00 74.19 191 PHE A C 1
ATOM 1390 O O . PHE A 1 191 ? 13.889 -8.709 -24.367 1.00 74.19 191 PHE A O 1
ATOM 1397 N N . ALA A 1 192 ? 13.562 -9.835 -22.472 1.00 71.12 192 ALA A N 1
ATOM 1398 C CA . ALA A 1 192 ? 12.706 -10.858 -23.073 1.00 71.12 192 ALA A CA 1
ATOM 1399 C C . ALA A 1 192 ? 11.430 -10.283 -23.726 1.00 71.12 192 ALA A C 1
ATOM 1401 O O . ALA A 1 192 ? 10.932 -10.844 -24.703 1.00 71.12 192 ALA A O 1
ATOM 1402 N N . ILE A 1 193 ? 10.921 -9.139 -23.248 1.00 70.56 193 ILE A N 1
ATOM 1403 C CA . ILE A 1 193 ? 9.775 -8.425 -23.854 1.00 70.56 193 ILE A CA 1
ATOM 1404 C C . ILE A 1 193 ? 10.122 -7.896 -25.257 1.00 70.56 193 ILE A C 1
ATOM 1406 O O . ILE A 1 193 ? 9.249 -7.734 -26.121 1.00 70.56 193 ILE A O 1
ATOM 1410 N N . LEU A 1 194 ? 11.407 -7.652 -25.518 1.00 71.12 194 LEU A N 1
ATOM 1411 C CA . LEU A 1 194 ? 11.885 -7.214 -26.822 1.00 71.12 194 LEU A CA 1
ATOM 1412 C C . LEU A 1 194 ? 11.885 -8.340 -27.865 1.00 71.12 194 LEU A C 1
ATOM 1414 O O . LEU A 1 194 ? 12.017 -8.022 -29.042 1.00 71.12 194 LEU A O 1
ATOM 1418 N N . GLU A 1 195 ? 11.540 -9.579 -27.489 1.00 74.44 195 GLU A N 1
ATOM 1419 C CA . GLU A 1 195 ? 11.449 -10.758 -28.372 1.00 74.44 195 GLU A CA 1
ATOM 1420 C C . GLU A 1 195 ? 12.711 -10.904 -29.240 1.00 74.44 195 GLU A C 1
ATOM 1422 O O . GLU A 1 195 ? 12.645 -10.694 -30.455 1.00 74.44 195 GLU A O 1
ATOM 1427 N N . PRO A 1 196 ? 13.866 -11.215 -28.624 1.00 77.00 196 PRO A N 1
ATOM 1428 C CA . PRO A 1 196 ? 15.098 -11.436 -29.368 1.00 77.00 196 PRO A CA 1
ATOM 1429 C C . PRO A 1 196 ? 14.939 -12.574 -30.385 1.00 77.00 196 PRO A C 1
ATOM 1431 O O . PRO A 1 196 ? 14.111 -13.476 -30.222 1.00 77.00 196 PRO A O 1
ATOM 1434 N N . ASN A 1 197 ? 15.737 -12.514 -31.449 1.00 78.88 197 ASN A N 1
ATOM 1435 C CA . ASN A 1 197 ? 15.803 -13.557 -32.469 1.00 78.88 197 ASN A CA 1
ATOM 1436 C C . ASN A 1 197 ? 16.441 -14.855 -31.915 1.00 78.88 197 ASN A C 1
ATOM 1438 O O . ASN A 1 197 ? 16.785 -14.951 -30.737 1.00 78.88 197 ASN A O 1
ATOM 1442 N N . GLU A 1 198 ? 16.601 -15.872 -32.768 1.00 73.62 198 GLU A N 1
ATOM 1443 C CA . GLU A 1 198 ? 17.200 -17.161 -32.375 1.00 73.62 198 GLU A CA 1
ATOM 1444 C C . GLU A 1 198 ? 18.648 -17.033 -31.863 1.00 73.62 198 GLU A C 1
ATOM 1446 O O . GLU A 1 198 ? 19.093 -17.887 -31.096 1.00 73.62 198 GLU A O 1
ATOM 1451 N N . ASP A 1 199 ? 19.340 -15.950 -32.226 1.00 72.50 199 ASP A N 1
ATOM 1452 C CA . ASP A 1 199 ? 20.707 -15.642 -31.801 1.00 72.50 199 ASP A CA 1
ATOM 1453 C C . ASP A 1 199 ? 20.760 -14.857 -30.472 1.00 72.50 199 ASP A C 1
ATOM 1455 O O . ASP A 1 199 ? 21.839 -14.637 -29.929 1.00 72.50 199 ASP A O 1
ATOM 1459 N N . GLY A 1 200 ? 19.609 -14.483 -29.896 1.00 77.06 200 GLY A N 1
ATOM 1460 C CA . GLY A 1 200 ? 19.539 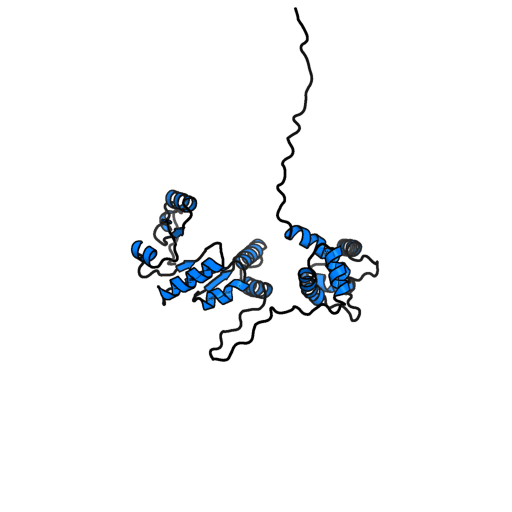-13.715 -28.647 1.00 77.06 200 GLY A CA 1
ATOM 1461 C C . GLY A 1 200 ? 19.677 -12.202 -28.830 1.00 77.06 200 GLY A C 1
ATOM 1462 O O . GLY A 1 200 ? 19.893 -11.495 -27.848 1.00 77.06 200 GLY A O 1
ATOM 1463 N N . GLU A 1 201 ? 19.505 -11.719 -30.060 1.00 79.81 201 GLU A N 1
ATOM 1464 C CA . GLU A 1 201 ? 19.731 -10.337 -30.479 1.00 79.81 201 GLU A CA 1
ATOM 1465 C C . GLU A 1 201 ? 18.422 -9.626 -30.839 1.00 79.81 201 GLU A C 1
ATOM 1467 O O . GLU A 1 201 ? 17.498 -10.215 -31.417 1.00 79.81 201 GLU A O 1
ATOM 1472 N N . VAL A 1 202 ? 18.334 -8.328 -30.543 1.00 80.00 202 VAL A N 1
ATOM 1473 C CA . VAL A 1 202 ? 17.199 -7.485 -30.947 1.00 80.00 202 VAL A CA 1
ATOM 1474 C C . VAL A 1 202 ? 17.657 -6.489 -32.008 1.00 80.00 202 VAL A C 1
ATOM 1476 O O . VAL A 1 202 ? 18.226 -5.447 -31.702 1.00 80.00 202 VAL A O 1
ATOM 1479 N N . GLY A 1 203 ? 17.379 -6.784 -33.277 1.00 81.25 203 GLY A N 1
ATOM 1480 C CA . GLY A 1 203 ? 17.768 -5.908 -34.384 1.00 81.25 203 GLY A CA 1
ATOM 1481 C C . GLY A 1 203 ? 17.081 -4.535 -34.346 1.00 81.25 203 GLY A C 1
ATOM 1482 O O . GLY A 1 203 ? 15.895 -4.424 -34.016 1.00 81.25 203 GLY A O 1
ATOM 1483 N N . LEU A 1 204 ? 17.783 -3.491 -34.801 1.00 78.25 204 LEU A N 1
ATOM 1484 C CA . LEU A 1 204 ? 17.285 -2.108 -34.866 1.00 78.25 204 LEU A CA 1
ATOM 1485 C C . LEU A 1 204 ? 15.894 -1.968 -35.512 1.00 78.25 204 LEU A C 1
ATOM 1487 O O . LEU A 1 204 ? 15.054 -1.189 -35.061 1.00 78.25 204 LEU A O 1
ATOM 1491 N N . GLY A 1 205 ? 15.619 -2.747 -36.562 1.00 77.69 205 GLY A N 1
ATOM 1492 C CA . GLY A 1 205 ? 14.316 -2.748 -37.230 1.00 77.69 205 GLY A CA 1
ATOM 1493 C C . GLY A 1 205 ? 13.163 -3.179 -36.315 1.00 77.69 205 GLY A C 1
ATOM 1494 O O . GLY A 1 205 ? 12.082 -2.591 -36.391 1.00 77.69 205 GLY A O 1
ATOM 1495 N N . ALA A 1 206 ? 13.406 -4.149 -35.427 1.00 77.69 206 ALA A N 1
ATOM 1496 C CA . ALA A 1 206 ? 12.438 -4.629 -34.445 1.00 77.69 206 ALA A CA 1
ATOM 1497 C C . ALA A 1 206 ? 12.249 -3.618 -33.305 1.00 77.69 206 ALA A C 1
ATOM 1499 O O . ALA A 1 206 ? 11.111 -3.340 -32.922 1.00 77.69 206 ALA A O 1
ATOM 1500 N N . ILE A 1 207 ? 13.336 -2.998 -32.826 1.00 77.75 207 ILE A N 1
ATOM 1501 C CA . ILE A 1 207 ? 13.286 -1.909 -31.833 1.00 77.75 207 ILE A CA 1
ATOM 1502 C C . ILE A 1 207 ? 12.440 -0.753 -32.374 1.00 77.75 207 ILE A C 1
ATOM 1504 O O . ILE A 1 207 ? 11.497 -0.306 -31.721 1.00 77.75 207 ILE A O 1
ATOM 1508 N N . ARG A 1 208 ? 12.707 -0.327 -33.613 1.00 75.25 208 ARG A N 1
ATOM 1509 C CA . ARG A 1 208 ? 11.952 0.721 -34.307 1.00 75.25 208 ARG A CA 1
ATOM 1510 C C . ARG A 1 208 ? 10.471 0.375 -34.431 1.00 75.25 208 ARG A C 1
ATOM 1512 O O . ARG A 1 208 ? 9.610 1.192 -34.118 1.00 75.25 208 ARG A O 1
ATOM 1519 N N . GLU A 1 209 ? 10.148 -0.829 -34.892 1.00 76.88 209 GLU A N 1
ATOM 1520 C CA . GLU A 1 209 ? 8.753 -1.248 -35.030 1.00 76.88 209 GLU A CA 1
ATOM 1521 C C . GLU A 1 209 ? 8.023 -1.239 -33.677 1.00 76.88 209 GLU A C 1
ATOM 1523 O O . GLU A 1 209 ? 6.899 -0.737 -33.580 1.00 76.88 209 GLU A O 1
ATOM 1528 N N . LYS A 1 210 ? 8.673 -1.726 -32.615 1.00 73.81 210 LYS A N 1
ATOM 1529 C CA . LYS A 1 210 ? 8.104 -1.748 -31.263 1.00 73.81 210 LYS A CA 1
ATOM 1530 C C . LYS A 1 210 ? 7.917 -0.346 -30.694 1.00 73.81 210 LYS A C 1
ATOM 1532 O O . LYS A 1 210 ? 6.819 -0.030 -30.236 1.00 73.81 210 LYS A O 1
ATOM 1537 N N . LEU A 1 211 ? 8.924 0.520 -30.791 1.00 70.94 211 LEU A N 1
ATOM 1538 C CA . LEU A 1 211 ? 8.825 1.915 -30.355 1.00 70.94 211 LEU A CA 1
ATOM 1539 C C . LEU A 1 211 ? 7.713 2.665 -31.102 1.00 70.94 211 LEU A C 1
ATOM 1541 O O . LEU A 1 211 ? 6.977 3.438 -30.490 1.00 70.94 211 LEU A O 1
ATOM 1545 N N . SER A 1 212 ? 7.522 2.388 -32.395 1.00 74.62 212 SER A N 1
ATOM 1546 C CA . SER A 1 212 ? 6.491 3.036 -33.212 1.00 74.62 212 SER A CA 1
ATOM 1547 C C . SER A 1 212 ? 5.093 2.592 -32.784 1.00 74.62 212 SER A C 1
ATOM 1549 O O . SER A 1 212 ? 4.194 3.422 -32.633 1.00 74.62 212 SER A O 1
ATOM 1551 N N . ARG A 1 213 ? 4.922 1.293 -32.505 1.00 69.50 213 ARG A N 1
ATOM 1552 C CA . ARG A 1 213 ? 3.665 0.731 -31.990 1.00 69.50 213 ARG A CA 1
ATOM 1553 C C . ARG A 1 213 ? 3.320 1.236 -30.585 1.00 69.50 213 ARG A C 1
ATOM 1555 O O . ARG A 1 213 ? 2.141 1.414 -30.298 1.00 69.50 213 ARG A O 1
ATOM 1562 N N . VAL A 1 214 ? 4.317 1.456 -29.724 1.00 65.00 214 VAL A N 1
ATOM 1563 C CA . VAL A 1 214 ? 4.117 1.914 -28.335 1.00 65.00 214 VAL A CA 1
ATOM 1564 C C . VAL A 1 214 ? 3.868 3.422 -28.257 1.00 65.00 214 VAL A C 1
ATOM 1566 O O . VAL A 1 214 ? 2.968 3.854 -27.543 1.00 65.00 214 VAL A O 1
ATOM 1569 N N . SER A 1 215 ? 4.645 4.223 -28.990 1.00 65.31 215 SER A N 1
ATOM 1570 C CA . SER A 1 215 ? 4.566 5.688 -28.951 1.00 65.31 215 SER A CA 1
ATOM 1571 C C . SER A 1 215 ? 3.373 6.235 -29.745 1.00 65.31 215 SER A C 1
ATOM 1573 O O . SER A 1 215 ? 2.812 7.275 -29.402 1.00 65.31 215 SER A O 1
ATOM 1575 N N . GLY A 1 216 ? 2.971 5.557 -30.829 1.00 60.88 216 GLY A N 1
ATOM 1576 C CA . GLY A 1 216 ? 1.946 6.057 -31.754 1.00 60.88 216 GLY A CA 1
ATOM 1577 C C . GLY A 1 216 ? 2.374 7.304 -32.546 1.00 60.88 216 GLY A C 1
ATOM 1578 O O . GLY A 1 216 ? 1.595 7.812 -33.352 1.00 60.88 216 GLY A O 1
ATOM 1579 N N . ALA A 1 217 ? 3.604 7.782 -32.341 1.00 68.25 217 ALA A N 1
ATOM 1580 C CA . ALA A 1 217 ? 4.225 8.903 -33.032 1.00 68.25 217 ALA A CA 1
ATOM 1581 C C . ALA A 1 217 ? 5.370 8.418 -33.945 1.00 68.25 217 ALA A C 1
ATOM 1583 O O . ALA A 1 217 ? 5.959 7.361 -33.688 1.00 68.25 217 ALA A O 1
ATOM 1584 N N . PRO A 1 218 ? 5.698 9.171 -35.013 1.00 71.88 218 PRO A N 1
ATOM 1585 C CA . PRO A 1 218 ? 6.882 8.895 -35.816 1.00 71.88 218 PRO A CA 1
ATOM 1586 C C . PRO A 1 218 ? 8.139 8.993 -34.945 1.00 71.88 218 PRO A C 1
ATOM 1588 O O . PRO A 1 218 ? 8.287 9.928 -34.158 1.00 71.88 218 PRO A O 1
ATOM 1591 N N . ILE A 1 219 ? 9.022 8.008 -35.082 1.00 77.50 219 ILE A N 1
ATOM 1592 C CA . ILE A 1 219 ? 10.291 7.963 -34.356 1.00 77.50 219 ILE A CA 1
ATOM 1593 C C . ILE A 1 219 ? 11.267 8.932 -35.017 1.00 77.50 219 ILE A C 1
ATOM 1595 O O . ILE A 1 219 ? 11.345 8.997 -36.245 1.00 77.50 219 ILE A O 1
ATOM 1599 N N . ASP A 1 220 ? 12.014 9.667 -34.199 1.00 82.00 220 ASP A N 1
ATOM 1600 C CA . ASP A 1 220 ? 13.183 10.407 -34.659 1.00 82.00 220 ASP A CA 1
ATOM 1601 C C . ASP A 1 220 ? 14.313 9.415 -34.959 1.00 82.00 220 ASP A C 1
ATOM 1603 O O . ASP A 1 220 ? 14.944 8.870 -34.052 1.00 82.00 220 ASP A O 1
ATOM 1607 N N . GLU A 1 221 ? 14.524 9.147 -36.247 1.00 78.69 221 GLU A N 1
ATOM 1608 C CA . GLU A 1 221 ? 15.521 8.182 -36.714 1.00 78.69 221 GLU A CA 1
ATOM 1609 C C . GLU A 1 221 ? 16.942 8.596 -36.306 1.00 78.69 221 GLU A C 1
ATOM 1611 O O . GLU A 1 221 ? 17.746 7.735 -35.968 1.00 78.69 221 GLU A O 1
ATOM 1616 N N . ALA A 1 222 ? 17.241 9.900 -36.247 1.00 80.06 222 ALA A N 1
ATOM 1617 C CA . ALA A 1 222 ? 18.561 10.380 -35.846 1.00 80.06 222 ALA A CA 1
ATOM 1618 C C . ALA A 1 222 ? 18.812 10.146 -34.349 1.00 80.06 222 ALA A C 1
ATOM 1620 O O . ALA A 1 222 ? 19.910 9.753 -33.958 1.00 80.06 222 ALA A O 1
ATOM 1621 N N . ALA A 1 223 ? 17.788 10.340 -33.511 1.00 77.25 223 ALA A N 1
ATOM 1622 C CA . ALA A 1 223 ? 17.875 10.039 -32.083 1.00 77.25 223 ALA A CA 1
ATOM 1623 C C . ALA A 1 223 ? 17.977 8.528 -31.820 1.00 77.25 223 ALA A C 1
ATOM 1625 O O . ALA A 1 223 ? 18.714 8.108 -30.929 1.00 77.25 223 ALA A O 1
ATOM 1626 N N . LEU A 1 224 ? 17.270 7.707 -32.605 1.00 79.00 224 LEU A N 1
ATOM 1627 C CA . LEU A 1 224 ? 17.364 6.250 -32.519 1.00 79.00 224 LEU A CA 1
ATOM 1628 C C . LEU A 1 224 ? 18.750 5.750 -32.950 1.00 79.00 224 LEU A C 1
ATOM 1630 O O . LEU A 1 224 ? 19.322 4.901 -32.274 1.00 79.00 224 LEU A O 1
ATOM 1634 N N . GLU A 1 225 ? 19.310 6.291 -34.033 1.00 79.50 225 GLU A N 1
ATOM 1635 C CA . GLU A 1 225 ? 20.675 5.974 -34.472 1.00 79.50 225 GLU A CA 1
ATOM 1636 C C . GLU A 1 225 ? 21.722 6.418 -33.451 1.00 79.50 225 GLU A C 1
ATOM 1638 O O . GLU A 1 225 ? 22.673 5.682 -33.198 1.00 79.50 225 GLU A O 1
ATOM 1643 N N . GLN A 1 226 ? 21.537 7.581 -32.823 1.00 80.75 226 GLN A N 1
ATOM 1644 C CA . GLN A 1 226 ? 22.415 8.037 -31.750 1.00 80.75 226 GLN A CA 1
ATOM 1645 C C . GLN A 1 226 ? 22.345 7.112 -30.527 1.00 80.75 226 GLN A C 1
ATOM 1647 O O . GLN A 1 226 ? 23.384 6.736 -29.995 1.00 80.75 226 GLN A O 1
ATOM 1652 N N . TRP A 1 227 ? 21.141 6.713 -30.109 1.00 80.50 227 TRP A N 1
ATOM 1653 C CA . TRP A 1 227 ? 20.967 5.766 -29.008 1.00 80.50 227 TRP A CA 1
ATOM 1654 C C . TRP A 1 227 ? 21.598 4.403 -29.324 1.00 80.50 227 TRP A C 1
ATOM 1656 O O . TRP A 1 227 ? 22.295 3.844 -28.483 1.00 80.50 227 TRP A O 1
ATOM 1666 N N . MET A 1 228 ? 21.436 3.903 -30.555 1.00 78.62 228 MET A N 1
ATOM 1667 C CA . MET A 1 228 ? 22.109 2.680 -30.998 1.00 78.62 228 MET A CA 1
ATOM 1668 C C . MET A 1 228 ? 23.625 2.825 -30.981 1.00 78.62 228 MET A C 1
ATOM 1670 O O . MET A 1 228 ? 24.287 1.929 -30.495 1.00 78.62 228 MET A O 1
ATOM 1674 N N . ALA A 1 229 ? 24.189 3.944 -31.439 1.00 79.81 229 ALA A N 1
ATOM 1675 C CA . ALA A 1 229 ? 25.639 4.149 -31.428 1.00 79.81 229 ALA A CA 1
ATOM 1676 C C . ALA A 1 229 ? 26.256 4.137 -30.014 1.00 79.81 229 ALA A C 1
ATOM 1678 O O . ALA A 1 229 ? 27.463 3.946 -29.873 1.00 79.81 229 ALA A O 1
ATOM 1679 N N . GLU A 1 230 ? 25.447 4.377 -28.980 1.00 79.25 230 GLU A N 1
ATOM 1680 C CA . GLU A 1 230 ? 25.853 4.277 -27.576 1.00 79.25 230 GLU A CA 1
ATOM 1681 C C . GLU A 1 230 ? 25.631 2.870 -26.997 1.00 79.25 230 GLU A C 1
ATOM 1683 O O . GLU A 1 230 ? 26.378 2.447 -26.114 1.00 79.25 230 GLU A O 1
ATOM 1688 N N . ALA A 1 231 ? 24.606 2.161 -27.475 1.00 79.31 231 ALA A N 1
ATOM 1689 C CA . ALA A 1 231 ? 24.191 0.861 -26.963 1.00 79.31 231 ALA A CA 1
ATOM 1690 C C . ALA A 1 231 ? 24.904 -0.324 -27.637 1.00 79.31 231 ALA A C 1
ATOM 1692 O O . ALA A 1 231 ? 25.397 -1.216 -26.949 1.00 79.31 231 ALA A O 1
ATOM 1693 N N . ASP A 1 232 ? 24.974 -0.298 -28.964 1.00 81.56 232 ASP A N 1
ATOM 1694 C CA . ASP A 1 232 ? 25.614 -1.278 -29.840 1.00 81.56 232 ASP A CA 1
ATOM 1695 C C . ASP A 1 232 ? 27.138 -1.082 -29.796 1.00 81.56 232 ASP A C 1
ATOM 1697 O O . ASP A 1 232 ? 27.709 -0.160 -30.386 1.00 81.56 232 ASP A O 1
ATOM 1701 N N . SER A 1 233 ? 27.794 -1.918 -28.998 1.00 76.56 233 SER A N 1
ATOM 1702 C CA . SER A 1 233 ? 29.226 -1.846 -28.724 1.00 76.56 233 SER A CA 1
ATOM 1703 C C . SER A 1 233 ? 30.064 -2.526 -29.804 1.00 76.56 233 SER A C 1
ATOM 1705 O O . SER A 1 233 ? 31.257 -2.221 -29.911 1.00 76.56 233 SER A O 1
ATOM 1707 N N . ASP A 1 234 ? 29.489 -3.461 -30.563 1.00 78.75 234 ASP A N 1
ATOM 1708 C CA . ASP A 1 234 ? 30.194 -4.212 -31.605 1.00 78.75 234 ASP A CA 1
ATOM 1709 C C . ASP A 1 234 ? 29.876 -3.750 -33.043 1.00 78.75 234 ASP A C 1
ATOM 1711 O O . ASP A 1 234 ? 30.619 -4.075 -33.977 1.00 78.75 234 ASP A O 1
ATOM 1715 N N . GLY A 1 235 ? 28.884 -2.873 -33.198 1.00 78.00 235 GLY A N 1
ATOM 1716 C CA . GLY A 1 235 ? 28.496 -2.208 -34.436 1.00 78.00 235 GLY A CA 1
ATOM 1717 C C . GLY A 1 235 ? 27.632 -3.067 -35.358 1.00 78.00 235 GLY A C 1
ATOM 1718 O O . GLY A 1 235 ? 27.561 -2.767 -36.560 1.00 78.00 235 GLY A O 1
ATOM 1719 N N . ASP A 1 236 ? 27.025 -4.144 -34.856 1.00 81.31 236 ASP A N 1
ATOM 1720 C CA . ASP A 1 236 ? 26.235 -5.087 -35.650 1.00 81.31 236 ASP A CA 1
ATOM 1721 C C . ASP A 1 236 ? 24.799 -4.603 -35.958 1.00 81.31 236 ASP A C 1
ATOM 1723 O O . ASP A 1 236 ? 24.081 -5.214 -36.761 1.00 81.31 236 ASP A O 1
ATOM 1727 N N . ARG A 1 237 ? 24.412 -3.441 -35.412 1.00 79.31 237 ARG A N 1
ATOM 1728 C CA . ARG A 1 237 ? 23.080 -2.816 -35.491 1.00 79.31 237 ARG A CA 1
ATOM 1729 C C . ARG A 1 237 ? 21.972 -3.639 -34.832 1.00 79.31 237 ARG A C 1
ATOM 1731 O O . ARG A 1 237 ? 20.791 -3.498 -35.196 1.00 79.31 237 ARG A O 1
ATOM 1738 N N . SER A 1 238 ? 22.336 -4.441 -33.851 1.00 82.31 238 SER A N 1
ATOM 1739 C CA . SER A 1 238 ? 21.457 -5.175 -32.958 1.00 82.31 238 SER A CA 1
ATOM 1740 C C . SER A 1 238 ? 21.758 -4.791 -31.515 1.00 82.31 238 SER A C 1
ATOM 1742 O O . SER A 1 238 ? 22.646 -3.996 -31.226 1.00 82.31 238 SER A O 1
ATOM 1744 N N . LEU A 1 239 ? 20.902 -5.247 -30.610 1.00 81.94 239 LEU A N 1
ATOM 1745 C CA . LEU A 1 239 ? 21.115 -5.091 -29.187 1.00 81.94 239 LEU A CA 1
ATOM 1746 C C . LEU A 1 239 ? 21.139 -6.469 -28.546 1.00 81.94 239 LEU A C 1
ATOM 1748 O O . LEU A 1 239 ? 20.088 -7.118 -28.429 1.00 81.94 239 LEU A O 1
ATOM 1752 N N . SER A 1 240 ? 22.320 -6.856 -28.083 1.00 85.25 240 SER A N 1
ATOM 1753 C CA . SER A 1 240 ? 22.503 -8.085 -27.327 1.00 85.25 240 SER A CA 1
ATOM 1754 C C . SER A 1 240 ? 22.026 -7.904 -25.895 1.00 85.25 240 SER A C 1
ATOM 1756 O O . SER A 1 240 ? 21.946 -6.794 -25.356 1.00 85.25 240 SER A O 1
ATOM 1758 N N . PHE A 1 241 ? 21.755 -9.015 -25.211 1.00 80.69 241 PHE A N 1
ATOM 1759 C CA . PHE A 1 241 ? 21.441 -8.968 -23.784 1.00 80.69 241 PHE A CA 1
ATOM 1760 C C . PHE A 1 241 ? 22.556 -8.280 -22.968 1.00 80.69 241 PHE A C 1
ATOM 1762 O O . PHE A 1 241 ? 22.280 -7.536 -22.025 1.00 80.69 241 PHE A O 1
ATOM 1769 N N . PHE A 1 242 ? 23.821 -8.493 -23.339 1.00 81.88 242 PHE A N 1
ATOM 1770 C CA . PHE A 1 242 ? 24.972 -7.925 -22.637 1.00 81.88 242 PHE A CA 1
ATOM 1771 C C . PHE A 1 242 ? 25.075 -6.409 -22.838 1.00 81.88 242 PHE A C 1
ATOM 1773 O O . PHE A 1 242 ? 25.407 -5.688 -21.896 1.00 81.88 242 PHE A O 1
ATOM 1780 N N . GLU A 1 243 ? 24.758 -5.914 -24.031 1.00 82.44 243 GLU A N 1
ATOM 1781 C CA . GLU A 1 243 ? 24.707 -4.482 -24.337 1.00 82.44 243 GLU A CA 1
ATOM 1782 C C . GLU A 1 243 ? 23.516 -3.800 -23.678 1.00 82.44 243 GLU A C 1
ATOM 1784 O O . GLU A 1 243 ? 23.686 -2.768 -23.028 1.00 82.44 243 GLU A O 1
ATOM 1789 N N . TYR A 1 244 ? 22.339 -4.429 -23.728 1.00 80.44 244 TYR A N 1
ATOM 1790 C CA . TYR A 1 244 ? 21.151 -3.964 -23.017 1.00 80.44 244 TYR A CA 1
ATOM 1791 C C . TYR A 1 244 ? 21.433 -3.766 -21.521 1.00 80.44 244 TYR A C 1
ATOM 1793 O O . TYR A 1 244 ? 21.151 -2.705 -20.964 1.00 80.44 244 TYR A O 1
ATOM 1801 N N . VAL A 1 245 ? 22.055 -4.757 -20.870 1.00 79.56 245 VAL A N 1
ATOM 1802 C CA . VAL A 1 245 ? 22.426 -4.665 -19.449 1.00 79.56 245 VAL A CA 1
ATOM 1803 C C . VAL A 1 245 ? 23.462 -3.574 -19.210 1.00 79.56 245 VAL A C 1
ATOM 1805 O O . VAL A 1 245 ? 23.370 -2.881 -18.202 1.00 79.56 245 VAL A O 1
ATOM 1808 N N . ARG A 1 246 ? 24.435 -3.376 -20.105 1.00 78.69 246 ARG A N 1
ATOM 1809 C CA . ARG A 1 246 ? 25.430 -2.302 -19.958 1.00 78.69 246 ARG A CA 1
ATOM 1810 C C . ARG A 1 246 ? 24.780 -0.926 -19.997 1.00 78.69 246 ARG A C 1
ATOM 1812 O O . ARG A 1 246 ? 25.045 -0.133 -19.097 1.00 78.69 246 ARG A O 1
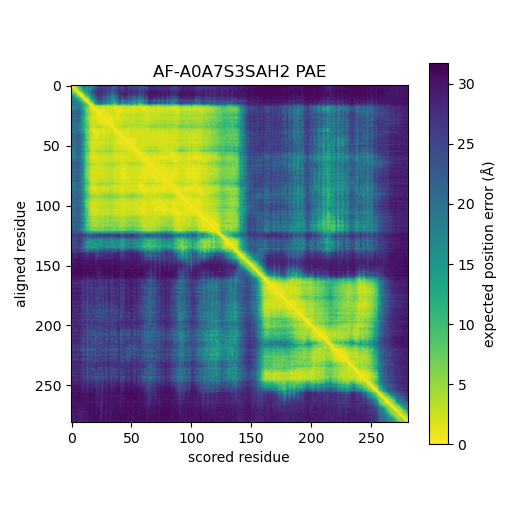ATOM 1819 N N . VAL A 1 247 ? 23.888 -0.680 -20.952 1.00 73.50 247 VAL A N 1
ATOM 1820 C CA . VAL A 1 247 ? 23.152 0.587 -21.071 1.00 73.50 247 VAL A CA 1
ATOM 1821 C C . VAL A 1 247 ? 22.254 0.821 -19.856 1.00 73.50 247 VAL A C 1
ATOM 1823 O O . VAL A 1 247 ? 22.327 1.877 -19.229 1.00 73.50 247 VAL A O 1
ATOM 1826 N N . GLU A 1 248 ? 21.461 -0.177 -19.460 1.00 69.88 248 GLU A N 1
ATOM 1827 C CA . GLU A 1 248 ? 20.542 -0.045 -18.322 1.00 69.88 248 GLU A CA 1
ATOM 1828 C C . GLU A 1 248 ? 21.255 -0.009 -16.963 1.00 69.88 248 GLU A C 1
ATOM 1830 O O . GLU A 1 248 ? 20.823 0.680 -16.039 1.00 69.88 248 GLU A O 1
ATOM 1835 N N . SER A 1 249 ? 22.402 -0.676 -16.816 1.00 66.75 249 SER A N 1
ATOM 1836 C CA . SER A 1 249 ? 23.169 -0.659 -15.562 1.00 66.75 249 SER A CA 1
ATOM 1837 C C . SER A 1 249 ? 23.677 0.737 -15.186 1.00 66.75 249 SER A C 1
ATOM 1839 O O . SER A 1 249 ? 23.783 1.045 -13.998 1.00 66.75 249 SER A O 1
ATOM 1841 N N . VAL A 1 250 ? 23.917 1.612 -16.172 1.00 59.53 250 VAL A N 1
ATOM 1842 C CA . VAL A 1 250 ? 24.304 3.015 -15.946 1.00 59.53 250 VAL A CA 1
ATOM 1843 C C . VAL A 1 250 ? 23.153 3.815 -15.318 1.00 59.53 250 VAL A C 1
ATOM 1845 O O . VAL A 1 250 ? 23.403 4.695 -14.492 1.00 59.53 250 VAL A O 1
ATOM 1848 N N . LEU A 1 251 ? 21.898 3.475 -15.634 1.00 50.91 251 LEU A N 1
ATOM 1849 C CA . LEU A 1 251 ? 20.702 4.065 -15.022 1.00 50.91 251 LEU A CA 1
ATOM 1850 C C . LEU A 1 251 ? 20.409 3.447 -13.644 1.00 50.91 251 LEU A C 1
ATOM 1852 O O . LEU A 1 251 ? 20.161 4.171 -12.679 1.00 50.91 251 LEU A O 1
ATOM 1856 N N . TYR A 1 252 ? 20.542 2.125 -13.511 1.00 45.31 252 TYR A N 1
ATOM 1857 C CA . TYR A 1 252 ? 20.327 1.404 -12.248 1.00 45.31 252 TYR A CA 1
ATOM 1858 C C . TYR A 1 252 ? 21.347 1.759 -11.150 1.00 45.31 252 TYR A C 1
ATOM 1860 O O . TYR A 1 252 ? 20.989 1.851 -9.972 1.00 45.31 252 TYR A O 1
ATOM 1868 N N . ALA A 1 253 ? 22.612 2.021 -11.499 1.00 44.91 253 ALA A N 1
ATOM 1869 C CA . ALA A 1 253 ? 23.636 2.446 -10.539 1.00 44.91 253 ALA A CA 1
ATOM 1870 C C . ALA A 1 253 ? 23.343 3.828 -9.913 1.00 44.91 253 ALA A C 1
ATOM 1872 O O . ALA A 1 253 ? 23.801 4.112 -8.801 1.00 44.91 253 ALA A O 1
ATOM 1873 N N . ALA A 1 254 ? 22.550 4.671 -10.587 1.00 41.88 254 ALA A N 1
ATOM 1874 C CA . ALA A 1 254 ? 22.120 5.969 -10.070 1.00 41.88 254 ALA A CA 1
ATOM 1875 C C . ALA A 1 254 ? 20.960 5.860 -9.060 1.00 41.88 254 ALA A C 1
ATOM 1877 O O . ALA A 1 254 ? 20.863 6.690 -8.156 1.00 41.88 254 ALA A O 1
ATOM 1878 N N . GLU A 1 255 ? 20.120 4.825 -9.157 1.00 41.06 255 GLU A N 1
ATOM 1879 C CA . GLU A 1 255 ? 19.012 4.581 -8.218 1.00 41.06 255 GLU A CA 1
ATOM 1880 C C . GLU A 1 255 ? 19.433 3.755 -6.984 1.00 41.06 255 GLU A C 1
ATOM 1882 O O . GLU A 1 255 ? 18.791 3.829 -5.933 1.00 41.06 255 GLU A O 1
ATOM 1887 N N . GLY A 1 256 ? 20.540 3.005 -7.075 1.00 38.31 256 GLY A N 1
ATOM 1888 C CA . GLY A 1 256 ? 21.046 2.115 -6.019 1.00 38.31 256 GLY A CA 1
ATOM 1889 C C . GLY A 1 256 ? 22.097 2.698 -5.061 1.00 38.31 256 GLY A C 1
ATOM 1890 O O . GLY A 1 256 ? 22.442 2.048 -4.072 1.00 38.31 256 GLY A O 1
ATOM 1891 N N . SER A 1 257 ? 22.608 3.910 -5.298 1.00 31.25 257 SER A N 1
ATOM 1892 C CA . SER A 1 257 ? 23.547 4.573 -4.384 1.00 31.25 257 SER A CA 1
ATOM 1893 C C . SER A 1 257 ? 22.804 5.584 -3.514 1.00 31.25 257 SER A C 1
ATOM 1895 O O . SER A 1 257 ? 22.284 6.585 -4.004 1.00 31.25 257 SER A O 1
ATOM 1897 N N . ALA A 1 258 ? 22.742 5.338 -2.201 1.00 27.34 258 ALA A N 1
ATOM 1898 C CA . ALA A 1 258 ? 22.311 6.354 -1.242 1.00 27.34 258 ALA A CA 1
ATOM 1899 C C . ALA A 1 258 ? 23.067 7.668 -1.527 1.00 27.34 258 ALA A C 1
ATOM 1901 O O . ALA A 1 258 ? 24.285 7.609 -1.712 1.00 27.34 258 ALA A O 1
ATOM 1902 N N . PRO A 1 259 ? 22.410 8.845 -1.557 1.00 27.08 259 PRO A N 1
ATOM 1903 C CA . PRO A 1 259 ? 23.107 10.078 -1.884 1.00 27.08 259 PRO A CA 1
ATOM 1904 C C . PRO A 1 259 ? 24.198 10.322 -0.841 1.00 27.08 259 PRO A C 1
ATOM 1906 O O . PRO A 1 259 ? 23.918 10.633 0.321 1.00 27.08 259 PRO A O 1
ATOM 1909 N N . ALA A 1 260 ? 25.456 10.174 -1.260 1.00 28.64 260 ALA A N 1
ATOM 1910 C CA . ALA A 1 260 ? 26.580 10.740 -0.545 1.00 28.64 260 ALA A CA 1
ATOM 1911 C C . ALA A 1 260 ? 26.295 12.237 -0.404 1.00 28.64 260 ALA A C 1
ATOM 1913 O O . ALA A 1 260 ? 25.970 12.912 -1.383 1.00 28.64 260 ALA A O 1
ATOM 1914 N N . ALA A 1 261 ? 26.338 12.720 0.837 1.00 28.36 261 ALA A N 1
ATOM 1915 C CA . ALA A 1 261 ? 26.069 14.102 1.187 1.00 28.36 261 ALA A CA 1
ATOM 1916 C C . ALA A 1 261 ? 26.756 15.049 0.194 1.00 28.36 261 ALA A C 1
ATOM 1918 O O . ALA A 1 261 ? 27.981 15.050 0.071 1.00 28.36 261 ALA A O 1
ATOM 1919 N N . VAL A 1 262 ? 25.956 15.858 -0.504 1.00 29.14 262 VAL A N 1
ATOM 1920 C CA . VAL A 1 262 ? 26.458 16.980 -1.293 1.00 29.14 262 VAL A CA 1
ATOM 1921 C C . VAL A 1 262 ? 27.141 17.931 -0.315 1.00 29.14 262 VAL A C 1
ATOM 1923 O O . VAL A 1 262 ? 26.491 18.685 0.411 1.00 29.14 262 VAL A O 1
ATOM 1926 N N . ALA A 1 263 ? 28.468 17.854 -0.257 1.00 28.38 263 ALA A N 1
ATOM 1927 C CA . ALA A 1 263 ? 29.289 18.861 0.378 1.00 28.38 263 ALA A CA 1
ATOM 1928 C C . ALA A 1 263 ? 29.137 20.148 -0.438 1.00 28.38 263 ALA A C 1
ATOM 1930 O O . ALA A 1 263 ? 29.582 20.235 -1.580 1.00 28.38 263 ALA A O 1
ATOM 1931 N N . VAL A 1 264 ? 28.468 21.135 0.153 1.00 30.58 264 VAL A N 1
ATOM 1932 C CA . VAL A 1 264 ? 28.407 22.503 -0.362 1.00 30.58 264 VAL A CA 1
ATOM 1933 C C . VAL A 1 264 ? 29.840 23.058 -0.377 1.00 30.58 264 VAL A C 1
ATOM 1935 O O . VAL A 1 264 ? 30.442 23.163 0.696 1.00 30.58 264 VAL A O 1
ATOM 1938 N N . PRO A 1 265 ? 30.425 23.405 -1.538 1.00 29.48 265 PRO A N 1
ATOM 1939 C CA . PRO A 1 265 ? 31.718 24.074 -1.561 1.00 29.48 265 PRO A CA 1
ATOM 1940 C C . PRO A 1 265 ? 31.574 25.498 -0.993 1.00 29.48 265 PRO A C 1
ATOM 1942 O O . PRO A 1 265 ? 30.558 26.156 -1.243 1.00 29.48 265 PRO A O 1
ATOM 1945 N N . PRO A 1 266 ? 32.557 26.009 -0.227 1.00 29.83 266 PRO A N 1
ATOM 1946 C CA . PRO A 1 266 ? 32.496 27.370 0.280 1.00 29.83 266 PRO A CA 1
ATOM 1947 C C . PRO A 1 266 ? 32.512 28.362 -0.887 1.00 29.83 266 PRO A C 1
ATOM 1949 O O . PRO A 1 266 ? 33.404 28.346 -1.734 1.00 29.83 266 PRO A O 1
ATOM 1952 N N . SER A 1 267 ? 31.496 29.225 -0.901 1.00 33.25 267 SER A N 1
ATOM 1953 C CA . SER A 1 267 ? 31.324 30.332 -1.838 1.00 33.25 267 SER A CA 1
ATOM 1954 C C . SER A 1 267 ? 32.595 31.178 -1.920 1.00 33.25 267 SER A C 1
ATOM 1956 O O . SER A 1 267 ? 33.012 31.796 -0.939 1.00 33.25 267 SER A O 1
ATOM 1958 N N . SER A 1 268 ? 33.184 31.241 -3.110 1.00 31.52 268 SER A N 1
ATOM 1959 C CA . SER A 1 268 ? 34.257 32.159 -3.474 1.00 31.52 268 SER A CA 1
ATOM 1960 C C . SER A 1 268 ? 33.740 33.599 -3.435 1.00 31.52 268 SER A C 1
ATOM 1962 O O . SER A 1 268 ? 33.210 34.129 -4.407 1.00 31.52 268 SER A O 1
ATOM 1964 N N . ALA A 1 269 ? 33.890 34.249 -2.280 1.00 35.72 269 ALA A N 1
ATOM 1965 C CA . ALA A 1 269 ? 33.755 35.693 -2.175 1.00 35.72 269 ALA A CA 1
ATOM 1966 C C . ALA A 1 269 ? 34.938 36.354 -2.898 1.00 35.72 269 ALA A C 1
ATOM 1968 O O . ALA A 1 269 ? 36.096 36.252 -2.493 1.00 35.72 269 ALA A O 1
ATOM 1969 N N . THR A 1 270 ? 34.607 37.014 -3.999 1.00 36.78 270 THR A N 1
ATOM 1970 C CA . THR A 1 270 ? 35.439 37.921 -4.784 1.00 36.78 270 THR A CA 1
ATOM 1971 C C . THR A 1 270 ? 36.225 38.887 -3.896 1.00 36.78 270 THR A C 1
ATOM 1973 O O . THR A 1 270 ? 35.659 39.731 -3.204 1.00 36.78 270 THR A O 1
ATOM 1976 N N . ARG A 1 271 ? 37.553 38.779 -3.972 1.00 31.00 271 ARG A N 1
ATOM 1977 C CA . ARG A 1 271 ? 38.526 39.773 -3.518 1.00 31.00 271 ARG A CA 1
ATOM 1978 C C . ARG A 1 271 ? 38.453 40.980 -4.462 1.00 31.00 271 ARG A C 1
ATOM 1980 O O . ARG A 1 271 ? 38.724 40.830 -5.649 1.00 31.00 271 ARG A O 1
ATOM 1987 N N . ARG A 1 272 ? 38.105 42.159 -3.940 1.00 35.00 272 ARG A N 1
ATOM 1988 C CA . ARG A 1 272 ? 38.469 43.451 -4.542 1.00 35.00 272 ARG A CA 1
ATOM 1989 C C . ARG A 1 272 ? 39.492 44.150 -3.640 1.00 35.00 272 ARG A C 1
ATOM 1991 O O . ARG A 1 272 ? 39.314 44.206 -2.427 1.00 35.00 272 ARG A O 1
ATOM 1998 N N . GLU A 1 273 ? 40.562 44.552 -4.315 1.00 33.78 273 GLU A N 1
ATOM 1999 C CA . GLU A 1 273 ? 41.750 45.364 -3.999 1.00 33.78 273 GLU A CA 1
ATOM 2000 C C . GLU A 1 273 ? 41.553 46.477 -2.946 1.00 33.78 273 GLU A C 1
ATOM 2002 O O . GLU A 1 273 ? 40.469 47.043 -2.846 1.00 33.78 273 GLU A O 1
ATOM 2007 N N . GLU A 1 274 ? 42.506 46.621 -2.005 1.00 33.25 274 GLU A N 1
ATOM 2008 C CA . GLU A 1 274 ? 43.530 47.706 -1.893 1.00 33.25 274 GLU A CA 1
ATOM 2009 C C . GLU A 1 274 ? 42.918 49.106 -1.640 1.00 33.25 274 GLU A C 1
ATOM 2011 O O . GLU A 1 274 ? 41.948 49.487 -2.271 1.00 33.25 274 GLU A O 1
ATOM 2016 N N . ALA A 1 275 ? 43.375 49.982 -0.743 1.00 33.66 275 ALA A N 1
ATOM 2017 C CA . ALA A 1 275 ? 44.649 50.203 -0.071 1.00 33.66 275 ALA A CA 1
ATOM 2018 C C . ALA A 1 275 ? 44.401 51.116 1.151 1.00 33.66 275 ALA A C 1
ATOM 2020 O O . ALA A 1 275 ? 43.509 51.950 1.072 1.00 33.66 275 ALA A O 1
ATOM 2021 N N . VAL A 1 276 ? 45.223 51.041 2.206 1.00 37.91 276 VAL A N 1
ATOM 2022 C CA . VAL A 1 276 ? 45.811 52.215 2.895 1.00 37.91 276 VAL A CA 1
ATOM 2023 C C . VAL A 1 276 ? 47.065 51.729 3.629 1.00 37.91 276 VAL A C 1
ATOM 2025 O O . VAL A 1 276 ? 47.000 50.898 4.532 1.00 37.91 276 VAL A O 1
ATOM 2028 N N . GLN A 1 277 ? 48.209 52.243 3.185 1.00 40.16 277 GLN A N 1
ATOM 2029 C CA . GLN A 1 277 ? 49.517 52.146 3.826 1.00 40.16 277 GLN A CA 1
ATOM 2030 C C . GLN A 1 277 ? 49.670 53.185 4.948 1.00 40.16 277 GLN A C 1
ATOM 2032 O O . GLN A 1 277 ? 49.075 54.260 4.880 1.00 40.16 277 GLN A O 1
ATOM 2037 N N . SER A 1 278 ? 50.614 52.879 5.848 1.00 37.22 278 SER A N 1
ATOM 2038 C CA . SER A 1 278 ? 51.371 53.803 6.710 1.00 37.22 278 SER A CA 1
ATOM 2039 C C . SER A 1 278 ? 50.614 54.284 7.956 1.00 37.22 278 SER A C 1
ATOM 2041 O O . SER A 1 278 ? 49.508 54.795 7.880 1.00 37.22 278 SER A O 1
ATOM 2043 N N . THR A 1 279 ? 51.149 54.175 9.172 1.00 37.81 279 THR A N 1
ATOM 2044 C CA . THR A 1 279 ? 52.490 54.623 9.577 1.00 37.81 279 THR A CA 1
ATOM 2045 C C . THR A 1 279 ? 52.816 54.012 10.950 1.00 37.81 279 THR A C 1
ATOM 2047 O O . THR A 1 279 ? 51.982 54.078 11.848 1.00 37.81 279 THR A O 1
ATOM 2050 N N . GLU A 1 280 ? 54.006 53.435 11.102 1.00 35.75 280 GLU A N 1
ATOM 2051 C CA . GLU A 1 280 ? 54.728 53.309 12.385 1.00 35.75 280 GLU A CA 1
ATOM 2052 C C . GLU A 1 280 ? 55.616 54.563 12.568 1.00 35.75 280 GLU A C 1
ATOM 2054 O O . GLU A 1 280 ? 55.779 55.302 11.585 1.00 35.75 280 GLU A O 1
ATOM 2059 N N . PRO A 1 281 ? 56.213 54.846 13.744 1.00 55.25 281 PRO A N 1
ATOM 2060 C CA . PRO A 1 281 ? 56.535 53.943 14.862 1.00 55.25 281 PRO A CA 1
ATOM 2061 C C . PRO A 1 281 ? 55.875 54.271 16.210 1.00 55.25 281 PRO A C 1
ATOM 2063 O O . PRO A 1 281 ? 55.270 55.358 16.350 1.00 55.25 281 PRO A O 1
#

Solvent-accessible surface area (backbone atoms only — not comparable to full-atom values): 17391 Å² total; per-residue (Å²): 143,75,92,79,84,86,86,77,95,59,80,75,75,58,44,81,75,58,75,46,54,41,79,49,66,70,60,46,53,54,30,52,77,67,60,36,44,59,44,86,38,65,73,51,37,65,67,55,39,45,75,72,70,48,80,77,61,88,56,46,79,44,74,56,93,48,66,69,55,35,38,58,30,37,36,50,41,27,74,72,36,77,86,43,49,26,37,33,52,24,71,44,62,76,50,36,56,61,35,44,74,36,52,32,70,47,68,48,35,49,59,46,54,53,51,42,50,49,38,39,76,71,68,44,75,78,45,72,64,57,48,56,50,48,52,57,73,60,46,87,71,77,74,80,88,74,88,79,88,83,81,93,72,86,81,72,77,78,74,68,76,74,62,100,59,62,66,70,58,50,48,50,50,14,62,75,54,76,50,50,57,67,55,55,45,57,51,43,64,62,53,57,74,64,60,45,48,98,87,51,35,36,41,53,70,57,54,50,53,49,51,34,71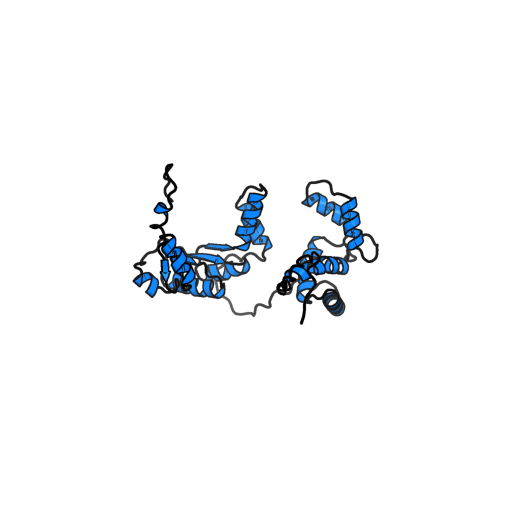,72,66,75,48,89,74,62,61,70,60,51,50,52,51,41,66,72,38,29,84,87,70,83,58,36,42,38,64,70,32,50,49,51,57,50,33,65,58,50,58,64,76,71,50,79,83,73,79,82,76,79,73,84,80,84,75,82,85,76,81,90,85,84,83,88,81,86,135

Organism: Emiliania huxleyi (NCBI:txid2903)

InterPro domains:
  IPR003148 Regulator of K+ conductance, N-terminal lobe [PF02254] (16-109)
  IPR003148 Regulator of K+ conductance, N-terminal lobe [PS51201] (1-109)
  IPR011992 EF-hand domain pair [SSF47473] (161-253)
  IPR018247 EF-Hand 1, calcium-binding site [PS00018] (232-244)
  IPR036291 NAD(P)-binding domain superfamily [SSF51735] (11-124)